Protein AF-A0A1Z5HEE5-F1 (afdb_monomer)

pLDDT: mean 83.01, std 10.76, range [45.34, 96.75]

Radius of gyration: 22.61 Å; Cα contacts (8 Å, |Δi|>4): 207; chains: 1; bounding box: 47×56×78 Å

Sequence (225 aa):
MPQLVDGGVFDNQGVESLLKNECTHFIVSDASGQMGVEYEVYTDPVSVLLRVSGVLQDRVRTEGLLHLLDSKGEENVVFIDLRKGLGERGISWINQDNVPAEEDKIIEPNCKEFDVNAEVQEKLSLIRTDLDAFTEVEAYSLMLDAYQMSRKDLVQFVNAKQQPEAEWKFAQVADFLKEPTPEYLKQLEVAKSIFGKALLVFPWLWAPIILVAAVVLFYSWEPII

Mean predicted aligned error: 9.51 Å

Structure (mmCIF, N/CA/C/O backbone):
data_AF-A0A1Z5HEE5-F1
#
_entry.id   AF-A0A1Z5HEE5-F1
#
loop_
_atom_site.group_PDB
_atom_site.id
_atom_site.type_symbol
_atom_site.label_atom_id
_atom_site.label_alt_id
_atom_site.label_comp_id
_atom_site.label_asym_id
_atom_site.label_entity_id
_atom_site.label_seq_id
_atom_site.pdbx_PDB_ins_code
_atom_site.Cartn_x
_atom_site.Cartn_y
_atom_site.Cartn_z
_atom_site.occupancy
_atom_site.B_iso_or_equiv
_atom_site.auth_seq_id
_atom_site.auth_comp_id
_atom_site.auth_asym_id
_atom_site.auth_atom_id
_atom_site.pdbx_PDB_model_num
ATOM 1 N N . MET A 1 1 ? -25.494 -23.502 -15.944 1.00 45.44 1 MET A N 1
ATOM 2 C CA . MET A 1 1 ? -24.531 -23.251 -14.850 1.00 45.44 1 MET A CA 1
ATOM 3 C C . MET A 1 1 ? -24.451 -21.753 -14.628 1.00 45.44 1 MET A C 1
ATOM 5 O O . MET A 1 1 ? -24.469 -21.049 -15.634 1.00 45.44 1 MET A O 1
ATOM 9 N N . PRO A 1 2 ? -24.413 -21.266 -13.378 1.00 60.53 2 PRO A N 1
ATOM 10 C CA . PRO A 1 2 ? -24.152 -19.855 -13.120 1.00 60.53 2 PRO A CA 1
ATOM 11 C C . PRO A 1 2 ? -22.734 -19.501 -13.582 1.00 60.53 2 PRO A C 1
ATOM 13 O O . PRO A 1 2 ? -21.805 -20.285 -13.394 1.00 60.53 2 PRO A O 1
ATOM 16 N N . GLN A 1 3 ? -22.594 -18.344 -14.224 1.00 73.19 3 GLN A N 1
ATOM 17 C CA . GLN A 1 3 ? -21.302 -17.750 -14.552 1.00 73.19 3 GLN A CA 1
ATOM 18 C C . GLN A 1 3 ? -20.955 -16.775 -13.427 1.00 73.19 3 GLN A C 1
ATOM 20 O O . GLN A 1 3 ? -21.766 -15.911 -13.099 1.00 73.19 3 GLN A O 1
ATOM 25 N N . LEU A 1 4 ? -19.793 -16.965 -12.806 1.00 76.12 4 LEU A N 1
ATOM 26 C CA . LEU A 1 4 ? -19.290 -16.103 -11.741 1.00 76.12 4 LEU A CA 1
ATOM 27 C C . LEU A 1 4 ? -18.252 -15.147 -12.321 1.00 76.12 4 LEU A C 1
ATOM 29 O O . LEU A 1 4 ? -17.499 -15.513 -13.224 1.00 76.12 4 LEU A O 1
ATOM 33 N N . VAL A 1 5 ? -18.238 -13.931 -11.793 1.00 72.62 5 VAL A N 1
ATOM 34 C CA . VAL A 1 5 ? -17.221 -12.913 -12.064 1.00 72.62 5 VAL A CA 1
ATOM 35 C C . VAL A 1 5 ? -16.345 -12.741 -10.826 1.00 72.62 5 VAL A C 1
ATOM 37 O O . VAL A 1 5 ? -16.662 -13.283 -9.766 1.00 72.62 5 VAL A O 1
ATOM 40 N N . ASP A 1 6 ? -15.240 -12.017 -10.975 1.00 69.75 6 ASP A N 1
ATOM 41 C CA . ASP A 1 6 ? -14.310 -11.732 -9.884 1.00 69.75 6 ASP A CA 1
ATOM 42 C C . ASP A 1 6 ? -15.024 -11.081 -8.682 1.00 69.75 6 ASP A C 1
ATOM 44 O O . ASP A 1 6 ? -15.830 -10.160 -8.842 1.00 69.75 6 ASP A O 1
ATOM 48 N N . GLY A 1 7 ? -14.711 -11.563 -7.477 1.00 66.38 7 GLY A N 1
ATOM 49 C CA . GLY A 1 7 ? -15.228 -11.035 -6.218 1.00 66.38 7 GLY A CA 1
ATOM 50 C C . GLY A 1 7 ? -14.817 -9.584 -5.961 1.00 66.38 7 GLY A C 1
ATOM 51 O O . GLY A 1 7 ? -15.586 -8.866 -5.326 1.00 66.38 7 GLY A O 1
ATOM 52 N N . GLY A 1 8 ? -13.697 -9.118 -6.530 1.00 63.84 8 GLY A N 1
ATOM 53 C CA . GLY A 1 8 ? -13.272 -7.715 -6.453 1.00 63.84 8 GLY A CA 1
ATOM 54 C C . GLY A 1 8 ? -14.273 -6.723 -7.064 1.00 63.84 8 GLY A C 1
ATOM 55 O O . GLY A 1 8 ? -14.306 -5.557 -6.681 1.00 63.84 8 GLY A O 1
ATOM 56 N N . VAL A 1 9 ? -15.151 -7.188 -7.964 1.00 65.94 9 VAL A N 1
ATOM 57 C CA . VAL A 1 9 ? -16.249 -6.384 -8.538 1.00 65.94 9 VAL A CA 1
ATOM 58 C C . VAL A 1 9 ? -17.389 -6.170 -7.535 1.00 65.94 9 VAL A C 1
ATOM 60 O O . VAL A 1 9 ? -18.120 -5.188 -7.636 1.00 65.94 9 VAL A O 1
ATOM 63 N N . PHE A 1 10 ? -17.564 -7.094 -6.589 1.00 68.62 10 PHE A N 1
ATOM 64 C CA . PHE A 1 10 ? -18.658 -7.078 -5.619 1.00 68.62 10 PHE A CA 1
ATOM 65 C C . PHE A 1 10 ? -18.222 -6.532 -4.255 1.00 68.62 10 PHE A C 1
ATOM 67 O O . PHE A 1 10 ? -18.925 -5.707 -3.681 1.00 68.62 10 PHE A O 1
ATOM 74 N N . ASP A 1 11 ? -17.077 -6.985 -3.743 1.00 73.12 11 ASP A N 1
ATOM 75 C CA . ASP A 1 11 ? -16.556 -6.630 -2.421 1.00 73.12 11 ASP A CA 1
ATOM 76 C C . ASP A 1 11 ? -15.030 -6.811 -2.391 1.00 73.12 11 ASP A C 1
ATOM 78 O O . ASP A 1 11 ? -14.512 -7.834 -1.940 1.00 73.12 11 ASP A O 1
ATOM 82 N N . ASN A 1 12 ? -14.299 -5.815 -2.903 1.00 72.44 12 ASN A N 1
ATOM 83 C CA . ASN A 1 12 ? -12.833 -5.847 -2.982 1.00 72.44 12 ASN A CA 1
ATOM 84 C C . ASN A 1 12 ? -12.148 -5.958 -1.608 1.00 72.44 12 ASN A C 1
ATOM 86 O O . ASN A 1 12 ? -11.028 -6.446 -1.513 1.00 72.44 12 ASN A O 1
ATOM 90 N N . GLN A 1 13 ? -12.819 -5.517 -0.542 1.00 75.38 13 GLN A N 1
ATOM 91 C CA . GLN A 1 13 ? -12.263 -5.486 0.813 1.00 75.38 13 GLN A CA 1
ATOM 92 C C . GLN A 1 13 ? -12.780 -6.634 1.698 1.00 75.38 13 GLN A C 1
ATOM 94 O O . GLN A 1 13 ? -12.345 -6.778 2.839 1.00 75.38 13 GLN A O 1
ATOM 99 N N . GLY A 1 14 ? -13.691 -7.471 1.188 1.00 82.50 14 GLY A N 1
ATOM 100 C CA . GLY A 1 14 ? -14.270 -8.606 1.914 1.00 82.50 14 GLY A CA 1
ATOM 101 C C . GLY A 1 14 ? -15.137 -8.218 3.122 1.00 82.50 14 GLY A C 1
ATOM 102 O O . GLY A 1 14 ? -15.417 -9.068 3.975 1.00 82.50 14 GLY A O 1
ATOM 103 N N . VAL A 1 15 ? -15.547 -6.951 3.224 1.00 86.00 15 VAL A N 1
ATOM 104 C CA . VAL A 1 15 ? -16.227 -6.382 4.398 1.00 86.00 15 VAL A CA 1
ATOM 105 C C . VAL A 1 15 ? -17.626 -6.971 4.572 1.00 86.00 15 VAL A C 1
ATOM 107 O O . VAL A 1 15 ? -18.020 -7.317 5.687 1.00 86.00 15 VAL A O 1
ATOM 110 N N . GLU A 1 16 ? -18.368 -7.157 3.482 1.00 83.75 16 GLU A N 1
ATOM 111 C CA . GLU A 1 16 ? -19.765 -7.605 3.513 1.00 83.75 16 GLU A CA 1
ATOM 112 C C . GLU A 1 16 ? -19.883 -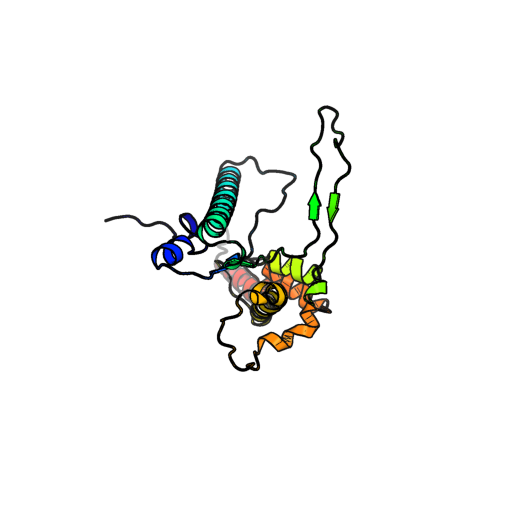9.028 4.075 1.00 83.75 16 GLU A C 1
ATOM 114 O O . GLU A 1 16 ? -20.800 -9.360 4.833 1.00 83.75 16 GLU A O 1
ATOM 119 N N . SER A 1 17 ? -18.919 -9.889 3.743 1.00 85.62 17 SER A N 1
ATOM 120 C CA . SER A 1 17 ? -18.878 -11.255 4.271 1.00 85.62 17 SER A CA 1
ATOM 121 C C . SER A 1 17 ? -18.599 -11.274 5.774 1.00 85.62 17 SER A C 1
ATOM 123 O O . SER A 1 17 ? -19.203 -12.064 6.501 1.00 85.62 17 SER A O 1
ATOM 125 N N . LEU A 1 18 ? -17.723 -10.397 6.264 1.00 90.06 18 LEU A N 1
ATOM 126 C CA . LEU A 1 18 ? -17.408 -10.283 7.690 1.00 90.06 18 LEU A CA 1
ATOM 127 C C . LEU A 1 18 ? -18.574 -9.681 8.490 1.00 90.06 18 LEU A C 1
ATOM 129 O O . LEU A 1 18 ? -18.868 -10.152 9.590 1.00 90.06 18 LEU A O 1
ATOM 133 N N . LEU A 1 19 ? -19.303 -8.715 7.920 1.00 88.25 19 LEU A N 1
ATOM 134 C CA . LEU A 1 19 ? -20.530 -8.175 8.516 1.00 88.25 19 LEU A CA 1
ATOM 135 C C . LEU A 1 19 ? -21.591 -9.264 8.724 1.00 88.25 19 LEU A C 1
ATOM 137 O O . LEU A 1 19 ? -22.177 -9.349 9.804 1.00 88.25 19 LEU A O 1
ATOM 141 N N . LYS A 1 20 ? -21.783 -10.148 7.735 1.00 88.00 20 LYS A N 1
ATOM 142 C CA . LYS A 1 20 ? -22.707 -11.297 7.834 1.00 88.00 20 LYS A CA 1
ATOM 143 C C . LYS A 1 20 ? -22.313 -12.317 8.899 1.00 88.00 20 LYS A C 1
ATOM 145 O O . LYS A 1 20 ? -23.184 -13.016 9.404 1.00 88.00 20 LYS A O 1
ATOM 150 N N . ASN A 1 21 ? -21.028 -12.407 9.232 1.00 90.25 21 ASN A N 1
ATOM 151 C CA . ASN A 1 21 ? -20.520 -13.270 10.300 1.00 90.25 21 ASN A CA 1
ATOM 152 C C . ASN A 1 21 ? -20.497 -12.570 11.670 1.00 90.25 21 ASN A C 1
ATOM 154 O O . ASN A 1 21 ? -19.855 -13.058 12.596 1.00 90.25 21 ASN A O 1
ATOM 158 N N . GLU A 1 22 ? -21.181 -11.428 11.800 1.00 90.44 22 GLU A N 1
ATOM 159 C CA . GLU A 1 22 ? -21.311 -10.673 13.049 1.00 90.44 22 GLU A CA 1
ATOM 160 C C . GLU A 1 22 ? -19.960 -10.247 13.652 1.00 90.44 22 GLU A C 1
ATOM 162 O O . GLU A 1 22 ? -19.833 -10.056 14.864 1.00 90.44 22 GLU A O 1
ATOM 167 N N . CYS A 1 23 ? -18.938 -10.037 12.810 1.00 90.38 23 CYS A N 1
ATOM 168 C CA . CYS A 1 23 ? -17.677 -9.457 13.260 1.00 90.38 23 CYS A CA 1
ATOM 169 C C . CYS A 1 23 ? -17.919 -8.068 13.878 1.00 90.38 23 CYS A C 1
ATOM 171 O O . CYS A 1 23 ? -18.784 -7.299 13.437 1.00 90.38 23 CYS A O 1
ATOM 173 N N . THR A 1 24 ? -17.172 -7.763 14.940 1.00 89.81 24 THR A N 1
ATOM 174 C CA . THR A 1 24 ? -17.352 -6.546 15.746 1.00 89.81 24 THR A CA 1
ATOM 175 C C . THR A 1 24 ? -16.263 -5.512 15.516 1.00 89.81 24 THR A C 1
ATOM 177 O O . THR A 1 24 ? -16.580 -4.334 15.522 1.00 89.81 24 THR A O 1
ATOM 180 N N . HIS A 1 25 ? -15.023 -5.945 15.281 1.00 91.06 25 HIS A N 1
ATOM 181 C CA . HIS A 1 25 ? -13.868 -5.072 15.076 1.00 91.06 25 HIS A CA 1
ATOM 182 C C . HIS A 1 25 ? -13.249 -5.357 13.710 1.00 91.06 25 HIS A C 1
ATOM 184 O O . HIS A 1 25 ? -13.137 -6.522 13.316 1.00 91.06 25 HIS A O 1
ATOM 190 N N . PHE A 1 26 ? -12.839 -4.305 13.008 1.00 91.94 26 PHE A N 1
ATOM 191 C CA . PHE A 1 26 ? -12.367 -4.382 11.632 1.00 91.94 26 PHE A CA 1
ATOM 192 C C . PHE A 1 26 ? -11.018 -3.684 11.485 1.00 91.94 26 PHE A C 1
ATOM 194 O O . PHE A 1 26 ? -10.840 -2.549 11.921 1.00 91.94 26 PHE A O 1
ATOM 201 N N . ILE A 1 27 ? -10.078 -4.367 10.832 1.00 91.44 27 ILE A N 1
ATOM 202 C CA . ILE A 1 27 ? -8.864 -3.764 10.281 1.00 91.44 27 ILE A CA 1
ATOM 203 C C . ILE A 1 27 ? -8.982 -3.917 8.775 1.00 91.44 27 ILE A C 1
ATOM 205 O O . ILE A 1 27 ? -8.879 -5.027 8.253 1.00 91.44 27 ILE A O 1
ATOM 209 N N . VAL A 1 28 ? -9.256 -2.813 8.094 1.00 89.81 28 VAL A N 1
ATOM 210 C CA . VAL A 1 28 ? -9.419 -2.775 6.646 1.00 89.81 28 VAL A CA 1
ATOM 211 C C . VAL A 1 28 ? -8.148 -2.178 6.068 1.00 89.81 28 VAL A C 1
ATOM 213 O O . VAL A 1 28 ? -7.847 -1.011 6.298 1.00 89.81 28 VAL A O 1
ATOM 216 N N . SER A 1 29 ? -7.381 -2.994 5.351 1.00 86.38 29 SER A N 1
ATOM 217 C CA . SER A 1 29 ? -6.234 -2.520 4.584 1.00 86.38 29 SER A CA 1
ATOM 218 C C . SER A 1 29 ? -6.646 -2.405 3.133 1.00 86.38 29 SER A C 1
ATOM 220 O O . SER A 1 29 ? -7.060 -3.388 2.521 1.00 86.38 29 SER A O 1
ATOM 222 N N . ASP A 1 30 ? -6.538 -1.196 2.605 1.00 78.31 30 ASP A N 1
ATOM 223 C CA . ASP A 1 30 ? -6.763 -0.934 1.202 1.00 78.31 30 ASP A CA 1
ATOM 224 C C . ASP A 1 30 ? -5.419 -0.789 0.506 1.00 78.31 30 ASP A C 1
ATOM 226 O O . ASP A 1 30 ? -4.668 0.168 0.712 1.00 78.31 30 ASP A O 1
ATOM 230 N N . ALA A 1 31 ? -5.085 -1.811 -0.269 1.00 64.06 31 ALA A N 1
ATOM 231 C CA . ALA A 1 31 ? -3.818 -1.863 -0.959 1.00 64.06 31 ALA A CA 1
ATOM 232 C C . ALA A 1 31 ? -3.863 -1.033 -2.251 1.00 64.06 31 ALA A C 1
ATOM 234 O O . ALA A 1 31 ? -4.901 -0.867 -2.891 1.00 64.06 31 ALA A O 1
ATOM 235 N N . SER A 1 32 ? -2.714 -0.469 -2.607 1.00 60.38 32 SER A N 1
ATOM 236 C CA . SER A 1 32 ? -2.583 0.603 -3.584 1.00 60.38 32 SER A CA 1
ATOM 237 C C . SER A 1 32 ? -2.864 0.197 -5.031 1.00 60.38 32 SER A C 1
ATOM 239 O O . SER A 1 32 ? -2.746 -0.951 -5.460 1.00 60.38 32 SER A O 1
ATOM 241 N N . GLY A 1 33 ? -3.235 1.233 -5.782 1.00 57.97 33 GLY A N 1
ATOM 242 C CA . GLY A 1 33 ? -3.761 1.206 -7.144 1.00 57.97 33 GLY A CA 1
ATOM 243 C C . GLY A 1 33 ? -4.798 2.313 -7.372 1.00 57.97 33 GLY A C 1
ATOM 244 O O . GLY A 1 33 ? -5.637 2.194 -8.261 1.00 57.97 33 GLY A O 1
ATOM 245 N N . GLN A 1 34 ? -4.792 3.368 -6.544 1.00 62.38 34 GLN A N 1
ATOM 246 C CA . GLN A 1 34 ? -5.783 4.436 -6.633 1.00 62.38 34 GLN A CA 1
ATOM 247 C C . GLN A 1 34 ? -5.584 5.246 -7.916 1.00 62.38 34 GLN A C 1
ATOM 249 O O . GLN A 1 34 ? -4.455 5.478 -8.354 1.00 62.38 34 GLN A O 1
ATOM 254 N N . MET A 1 35 ? -6.691 5.672 -8.524 1.00 61.59 35 MET A N 1
ATOM 255 C CA . MET A 1 35 ? -6.651 6.460 -9.752 1.00 61.59 35 MET A CA 1
ATOM 256 C C . MET A 1 35 ? -5.875 7.759 -9.530 1.00 61.59 35 MET A C 1
ATOM 258 O O . MET A 1 35 ? -6.258 8.598 -8.718 1.00 61.59 35 MET A O 1
ATOM 262 N N . GLY A 1 36 ? -4.804 7.944 -10.298 1.00 61.75 36 GLY A N 1
ATOM 263 C CA . GLY A 1 36 ? -4.084 9.208 -10.339 1.00 61.75 36 GLY A CA 1
ATOM 264 C C . GLY A 1 36 ? -4.911 10.330 -10.976 1.00 61.75 36 GLY A C 1
ATOM 265 O O . GLY A 1 36 ? -5.840 10.104 -11.769 1.00 61.75 36 GLY A O 1
ATOM 266 N N . VAL A 1 37 ? -4.526 11.565 -10.654 1.00 57.72 37 VAL A N 1
ATOM 267 C CA . VAL A 1 37 ? -4.979 12.755 -11.378 1.00 57.72 37 VAL A CA 1
ATOM 268 C C . VAL A 1 37 ? -4.313 12.748 -12.755 1.00 57.72 37 VAL A C 1
ATOM 270 O O . VAL A 1 37 ? -3.094 12.858 -12.861 1.00 57.72 37 VAL A O 1
ATOM 273 N N . GLU A 1 38 ? -5.115 12.602 -13.808 1.00 62.84 38 GLU A N 1
ATOM 274 C CA . GLU A 1 38 ? -4.671 12.713 -15.199 1.00 62.84 38 GLU A CA 1
ATOM 275 C C . GLU A 1 38 ? -5.173 14.040 -15.770 1.00 62.84 38 GLU A C 1
ATOM 277 O O . GLU A 1 38 ? -6.377 14.294 -15.791 1.00 62.84 38 GLU A O 1
ATOM 282 N N . TYR A 1 39 ? -4.248 14.892 -16.220 1.00 56.97 39 TYR A N 1
ATOM 283 C CA . TYR A 1 39 ? -4.575 16.188 -16.830 1.00 56.97 39 TYR A CA 1
ATOM 284 C C . TYR A 1 39 ? -5.021 16.058 -18.293 1.00 56.97 39 TYR A C 1
ATOM 286 O O . TYR A 1 39 ? -5.718 16.929 -18.807 1.00 56.97 39 TYR A O 1
ATOM 294 N N . GLU A 1 40 ? -4.656 14.956 -18.949 1.00 62.94 40 GLU A N 1
ATOM 295 C CA . GLU A 1 40 ? -5.084 14.614 -20.301 1.00 62.94 40 GLU A CA 1
ATOM 296 C C . GLU A 1 40 ? -5.738 13.236 -20.268 1.00 62.94 40 GLU A C 1
ATOM 298 O O . GLU A 1 40 ? -5.090 12.233 -19.971 1.00 62.94 40 GLU A O 1
ATOM 303 N N . VAL A 1 41 ? -7.041 13.192 -20.543 1.00 65.81 41 VAL A N 1
ATOM 304 C CA . VAL A 1 41 ? -7.802 11.943 -20.548 1.00 65.81 41 VAL A CA 1
ATOM 305 C C . VAL A 1 41 ? -7.831 11.392 -21.966 1.00 65.81 41 VAL A C 1
ATOM 307 O O . VAL A 1 41 ? -8.269 12.071 -22.898 1.00 65.81 41 VAL A O 1
ATOM 310 N N . TYR A 1 42 ? -7.398 10.145 -22.130 1.00 72.75 42 TYR A N 1
ATOM 311 C CA . TYR A 1 42 ? -7.537 9.433 -23.396 1.00 72.75 42 TYR A CA 1
ATOM 312 C C . TYR A 1 42 ? -9.018 9.298 -23.764 1.00 72.75 42 TYR A C 1
ATOM 314 O O . TYR A 1 42 ? -9.833 8.866 -22.948 1.00 72.75 42 TYR A O 1
ATOM 322 N N . THR A 1 43 ? -9.365 9.653 -24.999 1.00 77.94 43 THR A N 1
ATOM 323 C CA . THR A 1 43 ? -10.752 9.684 -25.494 1.00 77.94 43 THR A CA 1
ATOM 324 C C . THR A 1 43 ? -11.169 8.408 -26.220 1.00 77.94 43 THR A C 1
ATOM 326 O O . THR A 1 43 ? -12.269 8.347 -26.775 1.00 77.94 43 THR A O 1
ATOM 329 N N . ASP A 1 44 ? -10.312 7.386 -26.244 1.00 84.56 44 ASP A N 1
ATOM 330 C CA . ASP A 1 44 ? -10.652 6.123 -26.879 1.00 84.56 44 ASP A CA 1
ATOM 331 C C . ASP A 1 44 ? -11.681 5.325 -26.046 1.00 84.56 44 ASP A C 1
ATOM 333 O O . ASP A 1 44 ? -11.761 5.458 -24.824 1.00 84.56 44 ASP A O 1
ATOM 337 N N . PRO A 1 45 ? -12.524 4.490 -26.677 1.00 78.12 45 PRO A N 1
ATOM 338 C CA . PRO A 1 45 ? -13.597 3.805 -25.956 1.00 78.12 45 PRO A CA 1
ATOM 339 C C . PRO A 1 45 ? -13.117 2.862 -24.844 1.00 78.12 45 PRO A C 1
ATOM 341 O O . PRO A 1 45 ? -13.848 2.637 -23.880 1.00 78.12 45 PRO A O 1
ATOM 344 N N . VAL A 1 46 ? -11.915 2.290 -24.976 1.00 76.69 46 VAL A N 1
ATOM 345 C CA . VAL A 1 46 ? -11.377 1.325 -24.010 1.00 76.69 46 VAL A CA 1
ATOM 346 C C . VAL A 1 46 ? -10.853 2.057 -22.781 1.00 76.69 46 VAL A C 1
ATOM 348 O O . VAL A 1 46 ? -11.198 1.674 -21.662 1.00 76.69 46 VAL A O 1
ATOM 351 N N . SER A 1 47 ? -10.087 3.134 -22.968 1.00 74.88 47 SER A N 1
ATOM 352 C CA . SER A 1 47 ? -9.610 3.980 -21.874 1.00 74.88 47 SER A CA 1
ATOM 353 C C . SER A 1 47 ? -10.772 4.561 -21.073 1.00 74.88 47 SER A C 1
ATOM 355 O O . SER A 1 47 ? -10.758 4.509 -19.844 1.00 74.88 47 SER A O 1
ATOM 357 N N . VAL A 1 48 ? -11.818 5.042 -21.754 1.00 81.50 48 VAL A N 1
ATOM 358 C CA . VAL A 1 48 ? -13.017 5.592 -21.113 1.00 81.50 48 VAL A CA 1
ATOM 359 C C . VAL A 1 48 ? -13.735 4.517 -20.301 1.00 81.50 48 VAL A C 1
ATOM 361 O O . VAL A 1 48 ? -14.096 4.771 -19.154 1.00 81.50 48 VAL A O 1
ATOM 364 N N . LEU A 1 49 ? -13.911 3.307 -20.845 1.00 79.81 49 LEU A N 1
ATOM 365 C CA . LEU A 1 49 ? -14.546 2.202 -20.119 1.00 79.81 49 LEU A CA 1
ATOM 366 C C . LEU A 1 49 ? -13.762 1.834 -18.849 1.00 79.81 49 LEU A C 1
ATOM 368 O O . LEU A 1 49 ? -14.359 1.681 -17.783 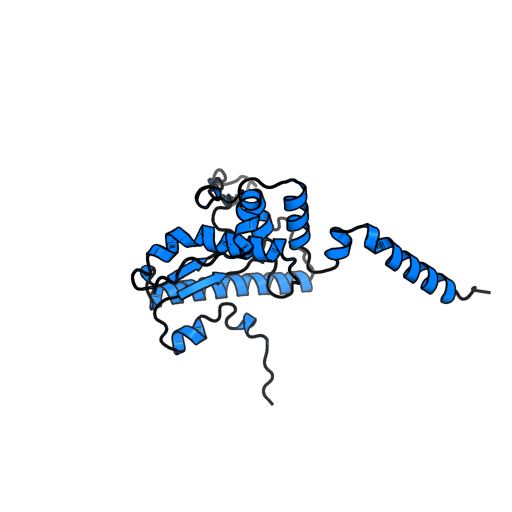1.00 79.81 49 LEU A O 1
ATOM 372 N N . LEU A 1 50 ? -12.435 1.728 -18.951 1.00 78.44 50 LEU A N 1
ATOM 373 C CA . LEU A 1 50 ? -11.564 1.443 -17.809 1.00 78.44 50 LEU A CA 1
ATOM 374 C C . LEU A 1 50 ? -11.617 2.568 -16.766 1.00 78.44 50 LEU A C 1
ATOM 376 O O . LEU A 1 50 ? -11.722 2.284 -15.574 1.00 78.44 50 LEU A O 1
ATOM 380 N N . ARG A 1 51 ? -11.627 3.836 -17.198 1.00 77.94 51 ARG A N 1
ATOM 381 C CA . ARG A 1 51 ? -11.752 5.004 -16.311 1.00 77.94 51 ARG A CA 1
ATOM 382 C C . ARG A 1 51 ? -13.093 5.008 -15.579 1.00 77.94 51 ARG A C 1
ATOM 384 O O . ARG A 1 51 ? -13.122 5.197 -14.368 1.00 77.94 51 ARG A O 1
ATOM 391 N N . VAL A 1 52 ? -14.199 4.759 -16.285 1.00 82.81 52 VAL A N 1
ATOM 392 C CA . VAL A 1 52 ? -15.539 4.659 -15.681 1.00 82.81 52 VAL A CA 1
ATOM 393 C C . VAL A 1 52 ? -15.589 3.520 -14.666 1.00 82.81 52 VAL A C 1
ATOM 395 O O . VAL A 1 52 ? -16.089 3.720 -13.562 1.00 82.81 52 VAL A O 1
ATOM 398 N N . SER A 1 53 ? -15.031 2.352 -15.004 1.00 79.25 53 SER A N 1
ATOM 399 C CA . SER A 1 53 ? -14.922 1.231 -14.066 1.00 79.25 53 SER A CA 1
ATOM 400 C C . SER A 1 53 ? -14.141 1.624 -12.811 1.00 79.25 53 SER A C 1
ATOM 402 O O . SER A 1 53 ? -14.594 1.335 -11.708 1.00 79.25 53 SER A O 1
ATOM 404 N N . GLY A 1 54 ? -13.018 2.334 -12.963 1.00 76.56 54 GLY A N 1
ATOM 405 C CA . GLY A 1 54 ? -12.227 2.838 -11.840 1.00 76.56 54 GLY A CA 1
ATOM 406 C C . GLY A 1 54 ? -12.999 3.820 -10.954 1.00 76.56 54 GLY A C 1
ATOM 407 O O . GLY A 1 54 ? -12.973 3.680 -9.736 1.00 76.56 54 GLY A O 1
ATOM 408 N N . VAL A 1 55 ? -13.733 4.779 -11.539 1.00 79.94 55 VAL A N 1
ATOM 409 C CA . VAL A 1 55 ? -14.557 5.743 -10.774 1.00 79.94 55 VAL A CA 1
ATOM 410 C C . VAL A 1 55 ? -15.659 5.024 -9.996 1.00 79.94 55 VAL A C 1
ATOM 412 O O . VAL A 1 55 ? -15.917 5.342 -8.837 1.00 79.94 55 VAL A O 1
ATOM 415 N N . LEU A 1 56 ? -16.322 4.049 -10.623 1.00 80.62 56 LEU A N 1
ATOM 416 C CA . LEU A 1 56 ? -17.371 3.271 -9.968 1.00 80.62 56 LEU A CA 1
ATOM 417 C C . LEU A 1 56 ? -16.811 2.433 -8.816 1.00 80.62 56 LEU A C 1
ATOM 419 O O . LEU A 1 56 ? -17.407 2.421 -7.744 1.00 80.62 56 LEU A O 1
ATOM 423 N N . GLN A 1 57 ? -15.670 1.770 -9.017 1.00 77.00 57 GLN A N 1
ATOM 424 C CA . GLN A 1 57 ? -14.998 0.991 -7.973 1.00 77.00 57 GLN A CA 1
ATOM 425 C C . GLN A 1 57 ? -14.568 1.870 -6.796 1.00 77.00 57 GLN A C 1
ATOM 427 O O . GLN A 1 57 ? -14.813 1.501 -5.650 1.00 77.00 57 GLN A O 1
ATOM 432 N N . ASP A 1 58 ? -14.008 3.051 -7.073 1.00 79.31 58 ASP A N 1
ATOM 433 C CA . ASP A 1 58 ? -13.650 4.032 -6.047 1.00 79.31 58 ASP A CA 1
ATOM 434 C C . ASP A 1 58 ? -14.873 4.438 -5.214 1.00 79.31 58 ASP A C 1
ATOM 436 O O . ASP A 1 58 ? -14.854 4.367 -3.985 1.00 79.31 58 ASP A O 1
ATOM 440 N N . ARG A 1 59 ? -15.995 4.745 -5.880 1.00 81.12 59 ARG A N 1
ATOM 441 C CA . ARG A 1 59 ? -17.234 5.099 -5.184 1.00 81.12 59 ARG A CA 1
ATOM 442 C C . ARG A 1 59 ? -17.797 3.944 -4.358 1.00 81.12 59 ARG A C 1
ATOM 444 O O . ARG A 1 59 ? -18.199 4.168 -3.221 1.00 81.12 59 ARG A O 1
ATOM 451 N N . VAL A 1 60 ? -17.838 2.728 -4.907 1.00 81.69 60 VAL A N 1
ATOM 452 C CA . VAL A 1 60 ? -18.316 1.530 -4.191 1.00 81.69 60 VAL A CA 1
ATOM 453 C C . VAL A 1 60 ? -17.476 1.281 -2.940 1.00 81.69 60 VAL A C 1
ATOM 455 O O . VAL A 1 60 ? -18.033 1.016 -1.878 1.00 81.69 60 VAL A O 1
ATOM 458 N N . ARG A 1 61 ? -16.153 1.436 -3.041 1.00 80.19 61 ARG A N 1
ATOM 459 C CA . ARG A 1 61 ? -15.226 1.327 -1.911 1.00 80.19 61 ARG A CA 1
ATOM 460 C C . ARG A 1 61 ? -15.524 2.362 -0.825 1.00 80.19 61 ARG A C 1
ATOM 462 O O . ARG A 1 61 ? -15.650 1.990 0.339 1.00 80.19 61 ARG A O 1
ATOM 469 N N . THR A 1 62 ? -15.674 3.639 -1.188 1.00 83.38 62 THR A N 1
ATOM 470 C CA . THR A 1 62 ? -16.001 4.701 -0.221 1.00 83.38 62 THR A CA 1
ATOM 471 C C . THR A 1 62 ? -17.329 4.436 0.483 1.00 83.38 62 THR A C 1
ATOM 473 O O . THR A 1 62 ? -17.397 4.532 1.704 1.00 83.38 62 THR A O 1
ATOM 476 N N . GLU A 1 63 ? -18.375 4.069 -0.260 1.00 84.75 63 GLU A N 1
ATOM 477 C CA . GLU A 1 63 ? -19.686 3.763 0.328 1.00 84.75 63 GLU A CA 1
ATOM 478 C C . GLU A 1 63 ? -19.635 2.525 1.235 1.00 84.75 63 GLU A C 1
ATOM 480 O O . GLU A 1 63 ? -20.256 2.516 2.295 1.00 84.75 63 GLU A O 1
ATOM 485 N N . GLY A 1 64 ? -18.858 1.500 0.867 1.00 85.25 64 GLY A N 1
ATOM 486 C CA . GLY A 1 64 ? -18.639 0.319 1.703 1.00 85.25 64 GLY A CA 1
ATOM 487 C C . GLY A 1 64 ? -17.970 0.659 3.038 1.00 85.25 64 GLY A C 1
ATOM 488 O O . GLY A 1 64 ? -18.421 0.193 4.086 1.00 85.25 64 GLY A O 1
ATOM 489 N N . LEU A 1 65 ? -16.944 1.516 3.016 1.00 87.50 65 LEU A N 1
ATOM 490 C CA . LEU A 1 65 ? -16.277 1.988 4.230 1.00 87.50 65 LEU A CA 1
ATOM 491 C C . LEU A 1 65 ? -17.207 2.851 5.094 1.00 87.50 65 LEU A C 1
ATOM 493 O O . LEU A 1 65 ? -17.276 2.636 6.300 1.00 87.50 65 LEU A O 1
ATOM 497 N N . LEU A 1 66 ? -17.955 3.786 4.498 1.00 88.38 66 LEU A N 1
ATOM 498 C CA . LEU A 1 66 ? -18.918 4.617 5.232 1.00 88.38 66 LEU A CA 1
ATOM 499 C C . LEU A 1 66 ? -20.009 3.766 5.889 1.00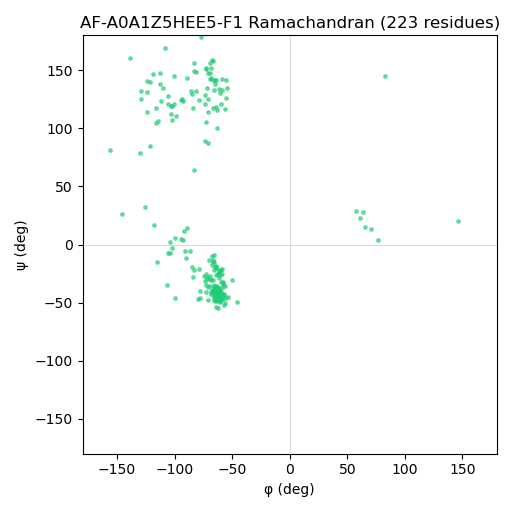 88.38 66 LEU A C 1
ATOM 501 O O . LEU A 1 66 ? -20.287 3.930 7.071 1.00 88.38 66 LEU A O 1
ATOM 505 N N . HIS A 1 67 ? -20.562 2.794 5.163 1.00 89.44 67 HIS A N 1
ATOM 506 C CA . HIS A 1 67 ? -21.537 1.859 5.718 1.00 89.44 67 HIS A CA 1
ATOM 507 C C . HIS A 1 67 ? -20.951 1.016 6.865 1.00 89.44 67 HIS A C 1
ATOM 509 O O . HIS A 1 67 ? -21.632 0.740 7.857 1.00 89.44 67 HIS A O 1
ATOM 515 N N . LEU A 1 68 ? -19.681 0.612 6.765 1.00 90.00 68 LEU A N 1
ATOM 516 C CA . LEU A 1 68 ? -18.989 -0.084 7.848 1.00 90.00 68 LEU A CA 1
ATOM 517 C C . LEU A 1 68 ? -18.862 0.804 9.095 1.00 90.00 68 LEU A C 1
ATOM 519 O O . LEU A 1 68 ? -19.179 0.349 10.193 1.00 90.00 68 LEU A O 1
ATOM 523 N N . LEU A 1 69 ? -18.451 2.062 8.925 1.00 91.00 69 LEU A N 1
ATOM 524 C CA . LEU A 1 69 ? -18.341 3.032 10.017 1.00 91.00 69 LEU A CA 1
ATOM 525 C C . LEU A 1 69 ? -19.706 3.315 10.659 1.00 91.00 69 LEU A C 1
ATOM 527 O O . LEU A 1 69 ? -19.822 3.245 11.879 1.00 91.00 69 LEU A O 1
ATOM 531 N N . ASP A 1 70 ? -20.757 3.523 9.864 1.00 90.75 70 ASP A N 1
ATOM 532 C CA . ASP A 1 70 ? -22.118 3.754 10.364 1.00 90.75 70 ASP A CA 1
ATOM 533 C C . ASP A 1 70 ? -22.673 2.542 11.128 1.00 90.75 70 ASP A C 1
ATOM 535 O O . ASP A 1 70 ? -23.400 2.687 12.113 1.00 90.75 70 ASP A O 1
ATOM 539 N N . SER A 1 71 ? -22.347 1.325 10.679 1.00 89.62 71 SER A N 1
ATOM 540 C CA . SER A 1 71 ? -22.882 0.091 11.266 1.00 89.62 71 SER A CA 1
ATOM 541 C C . SER A 1 71 ? -22.119 -0.399 12.497 1.00 89.62 71 SER A C 1
ATOM 543 O O . SER A 1 71 ? -22.712 -1.078 13.342 1.00 89.62 71 SER A O 1
ATOM 545 N N . LYS A 1 72 ? -20.819 -0.101 12.608 1.00 91.19 72 LYS A N 1
ATOM 546 C CA . LYS A 1 72 ? -19.953 -0.594 13.694 1.00 91.19 72 LYS A CA 1
ATOM 547 C C . LYS A 1 72 ? -19.417 0.493 14.616 1.00 91.19 72 LYS A C 1
ATOM 549 O O . LYS A 1 72 ? -18.989 0.142 15.710 1.00 91.19 72 LYS A O 1
ATOM 554 N N . GLY A 1 73 ? -19.487 1.761 14.230 1.00 90.19 73 GLY A N 1
ATOM 555 C CA . GLY A 1 73 ? -18.850 2.866 14.941 1.00 90.19 73 GLY A CA 1
ATOM 556 C C . GLY A 1 73 ? -17.377 3.013 14.560 1.00 90.19 73 GLY A C 1
ATOM 557 O O . GLY A 1 73 ? -16.680 2.026 14.304 1.00 90.19 73 GLY A O 1
ATOM 558 N N . GLU A 1 74 ? -16.900 4.257 14.523 1.00 89.25 74 GLU A N 1
ATOM 559 C CA . GLU A 1 74 ? -15.513 4.594 14.174 1.00 89.25 74 GLU A CA 1
ATOM 560 C C . GLU A 1 74 ? -14.504 3.943 15.130 1.00 89.25 74 GLU A C 1
ATOM 562 O O . GLU A 1 74 ? -13.427 3.532 14.709 1.00 89.25 74 GLU A O 1
ATOM 567 N N . GLU A 1 75 ? -14.871 3.756 16.400 1.00 88.94 75 GLU A N 1
ATOM 568 C CA . GLU A 1 75 ? -14.009 3.159 17.422 1.00 88.94 75 GLU A CA 1
ATOM 569 C C . GLU A 1 75 ? -13.698 1.671 17.182 1.00 88.94 75 GLU A C 1
ATOM 571 O O . GLU A 1 75 ? -12.755 1.115 17.749 1.00 88.94 75 GLU A O 1
ATOM 576 N N . ASN A 1 76 ? -14.501 1.013 16.342 1.00 90.38 76 ASN A N 1
ATOM 577 C CA . ASN A 1 76 ? -14.387 -0.409 16.044 1.00 90.38 76 ASN A CA 1
ATOM 578 C C . ASN A 1 76 ? -13.750 -0.678 14.671 1.00 90.38 76 ASN A C 1
ATOM 580 O O . ASN A 1 76 ? -13.613 -1.840 14.275 1.00 90.38 76 ASN A O 1
ATOM 584 N N . VAL A 1 77 ? -13.344 0.368 13.946 1.00 91.44 77 VAL A N 1
ATOM 585 C CA . VAL A 1 77 ? -12.835 0.268 12.575 1.00 91.44 77 VAL A CA 1
ATOM 586 C C . VAL A 1 77 ? -11.500 1.001 12.458 1.00 91.44 77 VAL A C 1
ATOM 588 O O . VAL A 1 77 ? -11.383 2.186 12.747 1.00 91.44 77 VAL A O 1
ATOM 591 N N . VAL A 1 78 ? -10.478 0.294 11.981 1.00 91.31 78 VAL A N 1
ATOM 592 C CA . VAL A 1 78 ? -9.199 0.882 11.565 1.00 91.31 78 VAL A CA 1
ATOM 593 C C . VAL A 1 78 ? -9.072 0.728 10.061 1.00 91.31 78 VAL A C 1
ATOM 595 O O . VAL A 1 78 ? -9.118 -0.392 9.552 1.00 91.31 78 VAL A O 1
ATOM 598 N N . PHE A 1 79 ? -8.884 1.845 9.366 1.00 89.31 79 PHE A N 1
ATOM 599 C CA . PHE A 1 79 ? -8.621 1.875 7.934 1.00 89.31 79 PHE A CA 1
ATOM 600 C C . PHE A 1 79 ? -7.147 2.207 7.677 1.00 89.31 79 PHE A C 1
ATOM 602 O O . PHE A 1 79 ? -6.622 3.184 8.208 1.00 89.31 79 PHE A O 1
ATOM 609 N N . ILE A 1 80 ? -6.478 1.376 6.881 1.00 89.50 80 ILE A N 1
ATOM 610 C CA . ILE A 1 80 ? -5.062 1.496 6.532 1.00 89.50 80 ILE A CA 1
ATOM 611 C C . ILE A 1 80 ? -4.975 1.749 5.026 1.00 89.50 80 ILE A C 1
ATOM 613 O O . ILE A 1 80 ? -5.359 0.885 4.239 1.00 89.50 80 ILE A O 1
ATOM 617 N N . ASP A 1 81 ? -4.446 2.912 4.647 1.00 88.25 81 ASP A N 1
ATOM 618 C CA . ASP A 1 81 ? -4.248 3.342 3.259 1.00 88.25 81 ASP A CA 1
ATOM 619 C C . ASP A 1 81 ? -2.772 3.685 3.033 1.00 88.25 81 ASP A C 1
ATOM 621 O O . ASP A 1 81 ? -2.183 4.458 3.790 1.00 88.25 81 ASP A O 1
ATOM 625 N N . LEU A 1 82 ? -2.182 3.159 1.960 1.00 89.38 82 LEU A N 1
ATOM 626 C CA . LEU A 1 82 ? -0.798 3.442 1.570 1.00 89.38 82 LEU A CA 1
ATOM 627 C C . LEU A 1 82 ? -0.572 4.893 1.122 1.00 89.38 82 LEU A C 1
ATOM 629 O O . LEU A 1 82 ? 0.573 5.313 0.971 1.00 89.38 82 LEU A O 1
ATOM 633 N N . ARG A 1 83 ? -1.626 5.689 0.926 1.00 89.06 83 ARG A N 1
ATOM 634 C CA . ARG A 1 83 ? -1.508 7.140 0.723 1.00 89.06 83 ARG A CA 1
ATOM 635 C C . ARG A 1 83 ? -1.474 7.939 2.027 1.00 89.06 83 ARG A C 1
ATOM 637 O O . ARG A 1 83 ? -1.262 9.151 1.975 1.00 89.06 83 ARG A O 1
ATOM 644 N N . LYS A 1 84 ? -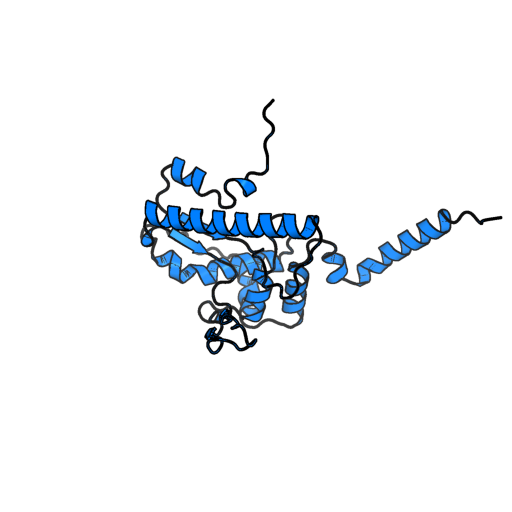1.656 7.298 3.190 1.00 89.75 84 LYS A N 1
ATOM 645 C CA . LYS A 1 84 ? -1.660 7.971 4.495 1.00 89.75 84 LYS A CA 1
ATOM 646 C C . LYS A 1 84 ? -0.372 8.767 4.690 1.00 89.75 84 LYS A C 1
ATOM 648 O O . LYS A 1 84 ? 0.734 8.249 4.583 1.00 89.75 84 LYS A O 1
ATOM 653 N N . GLY A 1 85 ? -0.540 10.047 4.996 1.00 89.50 85 GLY A N 1
ATOM 654 C CA . GLY A 1 85 ? 0.552 10.962 5.302 1.00 89.50 85 GLY A CA 1
ATOM 655 C C . GLY A 1 85 ? 1.358 11.471 4.116 1.00 89.50 85 GLY A C 1
ATOM 656 O O . GLY A 1 85 ? 2.320 12.214 4.332 1.00 89.50 85 GLY A O 1
ATOM 657 N N . LEU A 1 86 ? 0.977 11.131 2.884 1.00 91.44 86 LEU A N 1
ATOM 658 C CA . LEU A 1 86 ? 1.464 11.838 1.705 1.00 91.44 86 LEU A CA 1
ATOM 659 C C . LEU A 1 86 ? 0.900 13.257 1.661 1.00 91.44 86 LEU A C 1
ATOM 661 O O . LEU A 1 86 ? -0.174 13.537 2.188 1.00 91.44 86 LEU A O 1
ATOM 665 N N . GLY A 1 87 ? 1.657 14.159 1.041 1.00 88.88 87 GLY A N 1
ATOM 666 C CA . GLY A 1 87 ? 1.212 15.529 0.837 1.00 88.88 87 GLY A CA 1
ATOM 667 C C . GLY A 1 87 ? 0.069 15.580 -0.170 1.00 88.88 87 GLY A C 1
ATOM 668 O O . GLY A 1 87 ? 0.018 14.796 -1.121 1.00 88.88 87 GLY A O 1
ATOM 669 N N . GLU A 1 88 ? -0.832 16.533 0.018 1.00 86.31 88 GLU A N 1
ATOM 670 C CA . GLU A 1 88 ? -1.995 16.718 -0.839 1.00 86.31 88 GLU A CA 1
ATOM 671 C C . GLU A 1 88 ? -2.017 18.135 -1.394 1.00 86.31 88 GLU A C 1
ATOM 673 O O . GLU A 1 88 ? -1.723 19.108 -0.700 1.00 86.31 88 GLU A O 1
ATOM 678 N N . ARG A 1 89 ? -2.399 18.258 -2.664 1.00 85.38 89 ARG A N 1
ATOM 679 C CA . ARG A 1 89 ? -2.685 19.546 -3.288 1.00 85.38 89 ARG A CA 1
ATOM 680 C C . ARG A 1 89 ? -4.154 19.575 -3.675 1.00 85.38 89 ARG A C 1
ATOM 682 O O . ARG A 1 89 ? -4.553 18.956 -4.658 1.00 85.38 89 ARG A O 1
ATOM 689 N N . GLY A 1 90 ? -4.949 20.302 -2.901 1.00 81.94 90 GLY A N 1
ATOM 690 C CA . GLY A 1 90 ? -6.333 20.604 -3.232 1.00 81.94 90 GLY A CA 1
ATOM 691 C C . GLY A 1 90 ? -6.372 21.629 -4.356 1.00 81.94 90 GLY A C 1
ATOM 692 O O . GLY A 1 90 ? -6.080 22.800 -4.121 1.00 81.94 90 GLY A O 1
ATOM 693 N N . ILE A 1 91 ? -6.707 21.176 -5.564 1.00 79.88 91 ILE A N 1
ATOM 694 C CA . ILE A 1 91 ? -6.835 22.034 -6.744 1.00 79.88 91 ILE A CA 1
ATOM 695 C C . ILE A 1 91 ? -8.187 22.748 -6.683 1.00 79.88 91 ILE A C 1
ATOM 697 O O . ILE A 1 91 ? -9.230 22.096 -6.579 1.00 79.88 91 ILE A O 1
ATOM 701 N N . SER A 1 92 ? -8.176 24.079 -6.745 1.00 80.44 92 SER A N 1
ATOM 702 C CA . SER A 1 92 ? -9.417 24.857 -6.798 1.00 80.44 92 SER A CA 1
ATOM 703 C C . SER A 1 92 ? -10.096 24.736 -8.165 1.00 80.44 92 SER A C 1
ATOM 705 O O . SER A 1 92 ? -9.442 24.527 -9.191 1.00 80.44 92 SER A O 1
ATOM 707 N N . TRP A 1 93 ? -11.426 24.875 -8.207 1.00 81.50 93 TRP A N 1
ATOM 708 C CA . TRP A 1 93 ? -12.126 24.864 -9.488 1.00 81.50 93 TRP A CA 1
ATOM 709 C C . TRP A 1 93 ? -11.731 26.097 -10.304 1.00 81.50 93 TRP A C 1
ATOM 711 O O . TRP A 1 93 ? -11.573 27.209 -9.791 1.00 81.50 93 TRP A O 1
ATOM 721 N N . ILE A 1 94 ? -11.586 25.883 -11.604 1.00 84.31 94 ILE A N 1
ATOM 722 C CA . ILE A 1 94 ? -11.259 26.939 -12.549 1.00 84.31 94 ILE A CA 1
ATOM 723 C C . ILE A 1 94 ? -12.565 27.625 -12.966 1.00 84.31 94 ILE A C 1
ATOM 725 O O . ILE A 1 94 ? -13.547 26.963 -13.313 1.00 84.31 94 ILE A O 1
ATOM 729 N N . ASN A 1 95 ? -12.604 28.956 -12.896 1.00 80.06 95 ASN A N 1
ATOM 730 C CA . ASN A 1 95 ? -13.758 29.740 -13.327 1.00 80.06 95 ASN A CA 1
ATOM 731 C C . ASN A 1 95 ? -13.835 29.855 -14.868 1.00 80.06 95 ASN A C 1
ATOM 733 O O . ASN A 1 95 ? -12.977 29.360 -15.596 1.00 80.06 95 ASN A O 1
ATOM 737 N N . GLN A 1 96 ? -14.872 30.525 -15.384 1.00 80.62 96 GLN A N 1
ATOM 738 C CA . GLN A 1 96 ? -15.066 30.701 -16.834 1.00 80.62 96 GLN A CA 1
ATOM 739 C C . GLN A 1 96 ? -13.924 31.473 -17.521 1.00 80.62 96 GLN A C 1
ATOM 741 O O . GLN A 1 96 ? -13.708 31.293 -18.716 1.00 80.62 96 GLN A O 1
ATOM 746 N N . ASP A 1 97 ? -13.173 32.277 -16.765 1.00 85.50 97 ASP A N 1
ATOM 747 C CA . ASP A 1 97 ? -12.042 33.080 -17.242 1.00 85.50 97 ASP A CA 1
ATOM 748 C C . ASP A 1 97 ? -10.697 32.341 -17.129 1.00 85.50 97 ASP A C 1
ATOM 750 O O . ASP A 1 97 ? -9.632 32.935 -17.299 1.00 85.50 97 ASP A O 1
ATOM 754 N N . ASN A 1 98 ? -10.736 31.034 -16.853 1.00 80.19 98 ASN A N 1
ATOM 755 C CA . ASN A 1 98 ? -9.569 30.177 -16.674 1.00 80.19 98 ASN A CA 1
ATOM 756 C C . ASN A 1 98 ? -8.679 30.561 -15.470 1.00 80.19 98 ASN A C 1
ATOM 758 O O . ASN A 1 98 ? -7.473 30.311 -15.472 1.00 80.19 98 ASN A O 1
ATOM 762 N N . VAL A 1 99 ? -9.273 31.170 -14.438 1.00 80.62 99 VAL A N 1
ATOM 763 C CA . VAL A 1 99 ? -8.605 31.566 -13.190 1.00 80.62 99 VAL A CA 1
ATOM 764 C C . VAL A 1 99 ? -9.093 30.671 -12.039 1.00 80.62 99 VAL A C 1
ATOM 766 O O . VAL A 1 99 ? -10.304 30.454 -11.922 1.00 80.62 99 VAL A O 1
ATOM 769 N N . PRO A 1 100 ? -8.197 30.145 -11.180 1.00 80.38 100 PRO A N 1
ATOM 770 C CA . PRO A 1 100 ? -8.597 29.421 -9.975 1.00 80.38 100 PRO A CA 1
ATOM 771 C C . PRO A 1 100 ? -9.457 30.307 -9.069 1.00 80.38 100 PRO A C 1
ATOM 773 O O . PRO A 1 100 ? -9.109 31.461 -8.816 1.00 80.38 100 PRO A O 1
ATOM 776 N N . ALA A 1 101 ? -10.583 29.786 -8.584 1.00 80.06 101 ALA A N 1
ATOM 777 C CA . ALA A 1 101 ? -11.473 30.551 -7.711 1.00 80.06 101 ALA A CA 1
ATOM 778 C C . ALA A 1 101 ? -10.868 30.827 -6.322 1.00 80.06 101 ALA A C 1
ATOM 780 O O . ALA A 1 101 ? -11.198 31.827 -5.689 1.00 80.06 101 ALA A O 1
ATOM 781 N N . GLU A 1 102 ? -9.968 29.952 -5.872 1.00 83.19 102 GLU A N 1
ATOM 782 C CA . GLU A 1 102 ? -9.192 30.069 -4.637 1.00 83.19 102 GLU A CA 1
ATOM 783 C C . GLU A 1 102 ? -7.751 29.618 -4.909 1.00 83.19 102 GLU A C 1
ATOM 785 O O . GLU A 1 102 ? -7.496 28.907 -5.883 1.00 83.19 102 GLU A O 1
ATOM 790 N N . GLU A 1 103 ? -6.812 30.016 -4.050 1.00 82.31 103 GLU A N 1
ATOM 791 C CA . GLU A 1 103 ? -5.467 29.438 -4.069 1.00 82.31 103 GLU A CA 1
ATOM 792 C C . GLU A 1 103 ? -5.523 27.952 -3.699 1.00 82.31 103 GLU A C 1
ATOM 794 O O . GLU A 1 103 ? -6.286 27.538 -2.819 1.00 82.31 103 GLU A O 1
ATOM 799 N N . ASP A 1 104 ? -4.697 27.150 -4.369 1.00 85.00 104 ASP A N 1
ATOM 800 C CA . ASP A 1 104 ? -4.606 25.724 -4.087 1.00 85.00 104 ASP A CA 1
ATOM 801 C C . ASP A 1 104 ? -4.139 25.492 -2.648 1.00 85.00 104 ASP A C 1
ATOM 803 O O . ASP A 1 104 ? -3.154 26.070 -2.179 1.00 85.00 104 ASP A O 1
ATOM 807 N N . LYS A 1 105 ? -4.827 24.591 -1.950 1.00 84.69 105 LYS A N 1
ATOM 808 C CA . LYS A 1 105 ? -4.463 24.211 -0.584 1.00 84.69 105 LYS A CA 1
ATOM 809 C C . LYS A 1 105 ? -3.386 23.142 -0.650 1.00 84.69 105 LYS A C 1
ATOM 811 O O . LYS A 1 105 ? -3.635 22.060 -1.174 1.00 84.69 105 LYS A O 1
ATOM 816 N N . ILE A 1 106 ? -2.207 23.441 -0.117 1.00 86.19 106 ILE A N 1
ATOM 817 C CA . ILE A 1 106 ? -1.099 22.487 -0.025 1.00 86.19 106 ILE A CA 1
ATOM 818 C C . ILE A 1 106 ? -1.036 21.967 1.409 1.00 86.19 106 ILE A C 1
ATOM 820 O O . ILE A 1 106 ? -0.868 22.737 2.354 1.00 86.19 106 ILE A O 1
ATOM 824 N N . ILE A 1 107 ? -1.198 20.658 1.559 1.00 88.69 107 ILE A N 1
ATOM 825 C CA . ILE A 1 107 ? -1.014 19.920 2.804 1.00 88.69 107 ILE A CA 1
ATOM 826 C C . ILE A 1 107 ? 0.329 19.205 2.689 1.00 88.69 107 ILE A C 1
ATOM 828 O O . ILE A 1 107 ? 0.534 18.395 1.786 1.00 88.69 107 ILE A O 1
ATOM 832 N N . GLU A 1 108 ? 1.253 19.527 3.587 1.00 90.75 108 GLU A N 1
ATOM 833 C CA . GLU A 1 108 ? 2.578 18.907 3.617 1.00 90.75 108 GLU A CA 1
ATOM 834 C C . GLU A 1 108 ? 2.501 17.444 4.091 1.00 90.75 108 GLU A C 1
ATOM 836 O O . GLU A 1 108 ? 1.668 17.116 4.943 1.00 90.75 108 GLU A O 1
ATOM 841 N N . PRO A 1 109 ? 3.381 16.556 3.592 1.00 92.31 109 PRO A N 1
ATOM 842 C CA . PRO A 1 109 ? 3.422 15.168 4.031 1.00 92.31 109 PRO A CA 1
ATOM 843 C C . PRO A 1 109 ? 3.796 15.052 5.516 1.00 92.31 109 PRO A C 1
ATOM 845 O O . PRO A 1 109 ? 4.705 15.728 6.004 1.00 92.31 109 PRO A O 1
ATOM 848 N N . ASN A 1 110 ? 3.165 14.114 6.220 1.00 93.69 110 ASN A N 1
ATOM 849 C CA . ASN A 1 110 ? 3.418 13.813 7.631 1.00 93.69 110 ASN A CA 1
ATOM 850 C C . ASN A 1 110 ? 3.935 12.379 7.875 1.00 93.69 110 ASN A C 1
ATOM 852 O O . ASN A 1 110 ? 3.970 11.935 9.019 1.00 93.69 110 ASN A O 1
ATOM 856 N N . CYS A 1 111 ? 4.426 11.684 6.838 1.00 93.31 111 CYS A N 1
ATOM 857 C CA . CYS A 1 111 ? 4.951 10.305 6.925 1.00 93.31 111 CYS A CA 1
ATOM 858 C C . CYS A 1 111 ? 5.987 10.086 8.049 1.00 93.31 111 CYS A C 1
ATOM 860 O O . CYS A 1 111 ? 6.068 9.021 8.660 1.00 93.31 111 CYS A O 1
ATOM 862 N N . LYS A 1 112 ? 6.750 11.135 8.390 1.00 92.12 112 LYS A N 1
ATOM 863 C CA . LYS A 1 112 ? 7.729 11.117 9.489 1.00 92.12 112 LYS A CA 1
ATOM 864 C C . LYS A 1 112 ? 7.111 10.813 10.856 1.00 92.12 112 LYS A C 1
ATOM 866 O O . LYS A 1 112 ? 7.828 10.374 11.749 1.00 92.12 112 LYS A O 1
ATOM 871 N N . GLU A 1 113 ? 5.810 11.039 11.040 1.00 93.00 113 GLU A N 1
ATOM 872 C CA . GLU A 1 113 ? 5.096 10.705 12.277 1.00 93.00 113 GLU A CA 1
ATOM 873 C C . GLU A 1 113 ? 5.044 9.208 12.579 1.00 93.00 113 GLU A C 1
ATOM 875 O O . GLU A 1 113 ? 4.779 8.825 13.724 1.00 93.00 113 GLU A O 1
ATOM 880 N N . PHE A 1 114 ? 5.259 8.387 11.557 1.00 93.94 114 PHE A N 1
ATOM 881 C CA . PHE A 1 114 ? 5.351 6.943 11.651 1.00 93.94 114 PHE A CA 1
ATOM 882 C C . PHE A 1 114 ? 6.663 6.438 11.044 1.00 93.94 114 PHE A C 1
ATOM 884 O O . PHE A 1 114 ? 6.688 5.342 10.524 1.00 93.94 114 PHE A O 1
ATOM 891 N N . ASP A 1 115 ? 7.749 7.218 11.139 1.00 95.75 115 ASP A N 1
ATOM 892 C CA . ASP A 1 115 ? 9.121 6.809 10.781 1.00 95.75 115 ASP A CA 1
ATOM 893 C C . ASP A 1 115 ? 9.354 6.401 9.307 1.00 95.75 115 ASP A C 1
ATOM 895 O O . ASP A 1 115 ? 10.362 5.766 8.994 1.00 95.75 115 ASP A O 1
ATOM 899 N N . VAL A 1 116 ? 8.505 6.858 8.378 1.00 96.38 116 VAL A N 1
ATOM 900 C CA . VAL A 1 116 ? 8.666 6.607 6.936 1.00 96.38 116 VAL A CA 1
ATOM 901 C C . VAL A 1 116 ? 8.993 7.893 6.173 1.00 96.38 116 VAL A C 1
ATOM 903 O O . VAL A 1 116 ? 8.452 8.973 6.426 1.00 96.38 116 VAL A O 1
ATOM 906 N N . ASN A 1 117 ? 9.920 7.796 5.222 1.00 96.50 117 ASN A N 1
ATOM 907 C CA . ASN A 1 117 ? 10.246 8.870 4.297 1.00 96.50 117 ASN A CA 1
ATOM 908 C C . ASN A 1 117 ? 9.111 9.068 3.277 1.00 96.50 117 ASN A C 1
ATOM 910 O O . ASN A 1 117 ? 8.633 8.104 2.687 1.00 96.50 117 ASN A O 1
ATOM 914 N N . ALA A 1 118 ? 8.719 10.317 3.015 1.00 94.88 118 ALA A N 1
ATOM 915 C CA . ALA A 1 118 ? 7.617 10.623 2.099 1.00 94.88 118 ALA A CA 1
ATOM 916 C C . ALA A 1 118 ? 7.828 10.076 0.674 1.00 94.88 118 ALA A C 1
ATOM 918 O O . ALA A 1 118 ? 6.871 9.629 0.052 1.00 94.88 118 ALA A O 1
ATOM 919 N N . GLU A 1 119 ? 9.068 10.049 0.171 1.00 94.56 119 GLU A N 1
ATOM 920 C CA . GLU A 1 119 ? 9.367 9.484 -1.150 1.00 94.56 119 GLU A CA 1
ATOM 921 C C . GLU A 1 119 ? 9.202 7.956 -1.159 1.00 94.56 119 GLU A C 1
ATOM 923 O O . GLU A 1 119 ? 8.727 7.378 -2.135 1.00 94.56 119 GLU A O 1
ATOM 928 N N . VAL A 1 120 ? 9.555 7.289 -0.056 1.00 95.25 120 VAL A N 1
ATOM 929 C CA . VAL A 1 120 ? 9.313 5.848 0.108 1.00 95.25 120 VAL A CA 1
ATOM 930 C C . VAL A 1 120 ? 7.814 5.580 0.134 1.00 95.25 120 VAL A C 1
ATOM 932 O O . VAL A 1 120 ? 7.353 4.732 -0.627 1.00 95.25 120 VAL A O 1
ATOM 935 N N . GLN A 1 121 ? 7.058 6.342 0.932 1.00 94.25 121 GLN A N 1
ATOM 936 C CA . GLN A 1 121 ? 5.603 6.214 1.010 1.00 94.25 121 GLN A CA 1
ATOM 937 C C . GLN A 1 121 ? 4.949 6.397 -0.361 1.00 94.25 121 GLN A C 1
ATOM 939 O O . GLN A 1 121 ? 4.081 5.618 -0.750 1.00 94.25 121 GLN A O 1
ATOM 944 N N . GLU A 1 122 ? 5.400 7.392 -1.128 1.00 91.88 122 GLU A N 1
ATOM 945 C CA . GLU A 1 122 ? 4.862 7.672 -2.455 1.00 91.88 122 GLU A CA 1
ATOM 946 C C . GLU A 1 122 ? 5.074 6.471 -3.377 1.00 91.88 122 GLU A C 1
ATOM 948 O O . GLU A 1 122 ? 4.124 6.008 -4.008 1.00 91.88 122 GLU A O 1
ATOM 953 N N . LYS A 1 123 ? 6.283 5.896 -3.393 1.00 91.50 123 LYS A N 1
ATOM 954 C CA . LYS A 1 123 ? 6.582 4.714 -4.212 1.00 91.50 123 LYS A CA 1
ATOM 955 C C . LYS A 1 123 ? 5.789 3.484 -3.772 1.00 91.50 123 LYS A C 1
ATOM 957 O O . LYS A 1 123 ? 5.246 2.797 -4.634 1.00 91.50 123 LYS A O 1
ATOM 962 N N . LEU A 1 124 ? 5.667 3.225 -2.466 1.00 91.62 124 LEU A N 1
ATOM 963 C CA . LEU A 1 124 ? 4.846 2.125 -1.937 1.00 91.62 124 LEU A CA 1
ATOM 964 C C . LEU A 1 124 ? 3.364 2.290 -2.319 1.00 91.62 124 LEU A C 1
ATOM 966 O O . LEU A 1 124 ? 2.716 1.327 -2.734 1.00 91.62 124 LEU A O 1
ATOM 970 N N . SER A 1 125 ? 2.850 3.525 -2.304 1.00 89.00 125 SER A N 1
ATOM 971 C CA . SER A 1 125 ? 1.476 3.851 -2.711 1.00 89.00 125 SER A CA 1
ATOM 972 C C . SER A 1 125 ? 1.172 3.615 -4.198 1.00 89.00 125 SER A C 1
ATOM 974 O O . SER A 1 125 ? 0.014 3.689 -4.605 1.00 89.00 125 SER A O 1
ATOM 976 N N . LEU A 1 126 ? 2.190 3.328 -5.015 1.00 85.81 126 LEU A N 1
ATOM 977 C CA . LEU A 1 126 ? 2.054 3.016 -6.441 1.00 85.81 126 LEU A CA 1
ATOM 978 C C . LEU A 1 126 ? 2.199 1.519 -6.743 1.00 85.81 126 LEU A C 1
ATOM 980 O O . LEU A 1 126 ? 1.994 1.106 -7.886 1.00 85.81 126 LEU A O 1
ATOM 984 N N . ILE A 1 127 ? 2.564 0.703 -5.751 1.00 84.88 127 ILE A N 1
ATOM 985 C CA . ILE A 1 127 ? 2.712 -0.741 -5.925 1.00 84.88 127 ILE A CA 1
ATOM 986 C C . ILE A 1 127 ? 1.330 -1.381 -6.029 1.00 84.88 127 ILE A C 1
ATOM 988 O O . ILE A 1 127 ? 0.530 -1.297 -5.108 1.00 84.88 127 ILE A O 1
ATOM 992 N N . ARG A 1 128 ? 1.045 -2.061 -7.137 1.00 75.44 128 ARG A N 1
ATOM 993 C CA . ARG A 1 128 ? -0.195 -2.830 -7.272 1.00 75.44 128 ARG A CA 1
ATOM 994 C C . ARG A 1 128 ? -0.046 -4.182 -6.595 1.00 75.44 128 ARG A C 1
ATOM 996 O O . ARG A 1 128 ? 0.934 -4.871 -6.834 1.00 75.44 128 ARG A O 1
ATOM 1003 N N . THR A 1 129 ? -1.013 -4.583 -5.776 1.00 66.81 129 THR A N 1
ATOM 1004 C CA . THR A 1 129 ? -0.895 -5.802 -4.951 1.00 66.81 129 THR A CA 1
ATOM 1005 C C . THR A 1 129 ? -1.711 -6.999 -5.431 1.00 66.81 129 THR A C 1
ATOM 1007 O O . THR A 1 129 ? -1.541 -8.106 -4.927 1.00 66.81 129 THR A O 1
ATOM 1010 N N . ASP A 1 130 ? -2.556 -6.799 -6.438 1.00 57.88 130 ASP A N 1
ATOM 1011 C CA . ASP A 1 130 ? -3.524 -7.768 -6.949 1.00 57.88 130 ASP A CA 1
ATOM 1012 C C . ASP A 1 130 ? -2.941 -8.751 -7.982 1.00 57.88 130 ASP A C 1
ATOM 1014 O O . ASP A 1 130 ? -3.513 -9.819 -8.196 1.00 57.88 130 ASP A O 1
ATOM 1018 N N . LEU A 1 131 ? -1.803 -8.429 -8.615 1.00 56.84 131 LEU A N 1
ATOM 1019 C CA . LEU A 1 131 ? -1.217 -9.210 -9.722 1.00 56.84 131 LEU A CA 1
ATOM 1020 C C . LEU A 1 131 ? 0.322 -9.212 -9.750 1.00 56.84 131 LEU A C 1
ATOM 1022 O O . LEU A 1 131 ? 0.926 -9.358 -10.816 1.00 56.84 131 LEU A O 1
ATOM 1026 N N . ASP A 1 132 ? 0.968 -9.032 -8.600 1.00 60.75 132 ASP A N 1
ATOM 1027 C CA . ASP A 1 132 ? 2.400 -8.741 -8.546 1.00 60.75 132 ASP A CA 1
ATOM 1028 C C . ASP A 1 132 ? 3.244 -9.865 -7.923 1.00 60.75 132 ASP A C 1
ATOM 1030 O O . ASP A 1 132 ? 2.811 -10.597 -7.031 1.00 60.75 132 ASP A O 1
ATOM 1034 N N . ALA A 1 133 ? 4.477 -9.999 -8.410 1.00 71.69 133 ALA A N 1
ATOM 1035 C CA . ALA A 1 133 ? 5.509 -10.815 -7.791 1.00 71.69 133 ALA A CA 1
ATOM 1036 C C . ALA A 1 133 ? 6.424 -9.894 -6.983 1.00 71.69 133 ALA A C 1
ATOM 1038 O O . ALA A 1 133 ? 7.186 -9.108 -7.549 1.00 71.69 133 ALA A O 1
ATOM 1039 N N . PHE A 1 134 ? 6.356 -10.016 -5.659 1.00 82.12 134 PHE A N 1
ATOM 1040 C CA . PHE A 1 134 ? 7.159 -9.205 -4.755 1.00 82.12 134 PHE A CA 1
ATOM 1041 C C . PHE A 1 134 ? 8.539 -9.813 -4.520 1.00 82.12 134 PHE A C 1
ATOM 1043 O O . PHE A 1 134 ? 8.693 -10.989 -4.183 1.00 82.12 134 PHE A O 1
ATOM 1050 N N . THR A 1 135 ? 9.553 -8.971 -4.632 1.00 86.69 135 THR A N 1
ATOM 1051 C CA . THR A 1 135 ? 10.850 -9.161 -3.991 1.00 86.69 135 THR A CA 1
ATOM 1052 C C . THR A 1 135 ? 10.703 -9.054 -2.472 1.00 86.69 135 THR A C 1
ATOM 1054 O O . THR A 1 135 ? 9.775 -8.421 -1.966 1.00 86.69 135 THR A O 1
ATOM 1057 N N . GLU A 1 136 ? 11.645 -9.635 -1.721 1.00 90.19 136 GLU A N 1
ATOM 1058 C CA . GLU A 1 136 ? 11.640 -9.521 -0.253 1.00 90.19 136 GLU A CA 1
ATOM 1059 C C . GLU A 1 136 ? 11.680 -8.064 0.210 1.00 90.19 136 GLU A C 1
ATOM 1061 O O . GLU A 1 136 ? 11.056 -7.734 1.208 1.00 90.19 136 GLU A O 1
ATOM 1066 N N . VAL A 1 137 ? 12.360 -7.187 -0.534 1.00 91.69 137 VAL A N 1
ATOM 1067 C CA . VAL A 1 137 ? 12.407 -5.756 -0.223 1.00 91.69 137 VAL A CA 1
ATOM 1068 C C . VAL A 1 137 ? 11.014 -5.147 -0.336 1.00 91.69 137 VAL A C 1
ATOM 1070 O O . VAL A 1 137 ? 10.543 -4.585 0.637 1.00 91.69 137 VAL A O 1
ATOM 1073 N N . GLU A 1 138 ? 10.318 -5.312 -1.465 1.00 90.50 138 GLU A N 1
ATOM 1074 C CA . GLU A 1 138 ? 8.968 -4.751 -1.644 1.00 90.50 138 GLU A CA 1
ATOM 1075 C C . GLU A 1 138 ? 7.991 -5.296 -0.591 1.00 90.50 138 GLU A C 1
ATOM 1077 O O . GLU A 1 138 ? 7.259 -4.529 0.034 1.00 90.50 138 GLU A O 1
ATOM 1082 N N . ALA A 1 139 ? 8.019 -6.612 -0.352 1.00 91.50 139 ALA A N 1
ATOM 1083 C CA . ALA A 1 139 ? 7.159 -7.252 0.637 1.00 91.50 139 ALA A CA 1
ATOM 1084 C C . ALA A 1 139 ? 7.456 -6.753 2.059 1.00 91.50 139 ALA A C 1
ATOM 1086 O O . ALA A 1 139 ? 6.538 -6.379 2.784 1.00 91.50 139 ALA A O 1
ATOM 1087 N N . TYR A 1 140 ? 8.728 -6.715 2.466 1.00 95.44 140 TYR A N 1
ATOM 1088 C CA . TYR A 1 140 ? 9.110 -6.250 3.799 1.00 95.44 140 TYR A CA 1
ATOM 1089 C C . TYR A 1 140 ? 8.812 -4.769 3.992 1.00 95.44 140 TYR A C 1
ATOM 1091 O O . TYR A 1 140 ? 8.371 -4.391 5.074 1.00 95.44 140 TYR A O 1
ATOM 1099 N N . SER A 1 141 ? 8.988 -3.951 2.956 1.00 95.31 141 SER A N 1
ATOM 1100 C CA . SER A 1 141 ? 8.659 -2.532 3.006 1.00 95.31 141 SER A CA 1
ATOM 1101 C C . SER A 1 141 ? 7.162 -2.303 3.174 1.00 95.31 141 SER 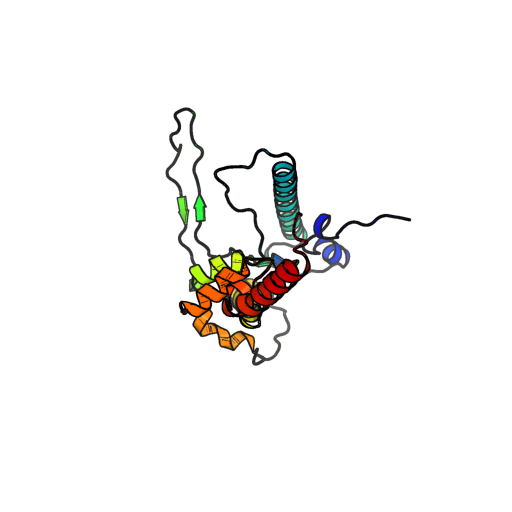A C 1
ATOM 1103 O O . SER A 1 141 ? 6.785 -1.568 4.078 1.00 95.31 141 SER A O 1
ATOM 1105 N N . LEU A 1 142 ? 6.310 -2.980 2.393 1.00 93.12 142 LEU A N 1
ATOM 1106 C CA . LEU A 1 142 ? 4.848 -2.895 2.537 1.00 93.12 142 LEU A CA 1
ATOM 1107 C C . LEU A 1 142 ? 4.376 -3.374 3.914 1.00 93.12 142 LEU A C 1
ATOM 1109 O O . LEU A 1 142 ? 3.537 -2.734 4.545 1.00 93.12 142 LEU A O 1
ATOM 1113 N N . MET A 1 143 ? 4.925 -4.493 4.398 1.00 93.44 143 MET A N 1
ATOM 1114 C CA . MET A 1 143 ? 4.591 -5.014 5.722 1.00 93.44 143 MET A CA 1
ATOM 1115 C C . MET A 1 143 ? 4.988 -4.018 6.811 1.00 93.44 143 MET A C 1
ATOM 1117 O O . MET A 1 143 ? 4.153 -3.641 7.630 1.00 93.44 143 MET A O 1
ATOM 1121 N N . LEU A 1 144 ? 6.252 -3.587 6.830 1.00 95.12 144 LEU A N 1
ATOM 1122 C CA . LEU A 1 144 ? 6.752 -2.707 7.877 1.00 95.12 144 LEU A CA 1
ATOM 1123 C C . LEU A 1 144 ? 6.035 -1.350 7.867 1.00 95.12 144 LEU A C 1
ATOM 1125 O O . LEU A 1 144 ? 5.678 -0.868 8.940 1.00 95.12 144 LEU A O 1
ATOM 1129 N N . ASP A 1 145 ? 5.779 -0.785 6.686 1.00 94.94 145 ASP A N 1
ATOM 1130 C CA . ASP A 1 145 ? 5.020 0.456 6.513 1.00 94.94 145 ASP A CA 1
ATOM 1131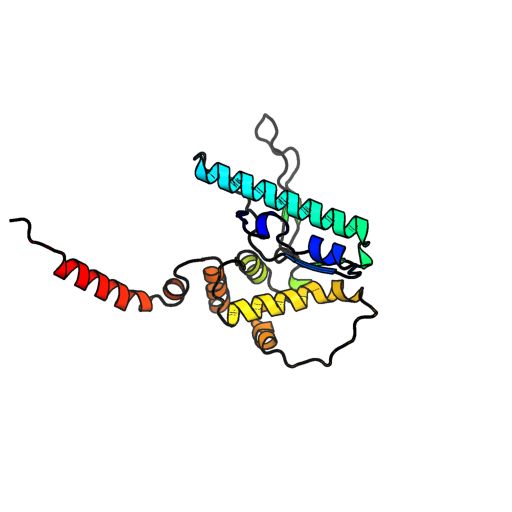 C C . ASP A 1 145 ? 3.620 0.348 7.141 1.00 94.94 145 ASP A C 1
ATOM 1133 O O . ASP A 1 145 ? 3.271 1.121 8.036 1.00 94.94 145 ASP A O 1
ATOM 1137 N N . ALA A 1 146 ? 2.862 -0.702 6.796 1.00 92.44 146 ALA A N 1
ATOM 1138 C CA . ALA A 1 146 ? 1.536 -0.950 7.365 1.00 92.44 146 ALA A CA 1
ATOM 1139 C C . ALA A 1 146 ? 1.562 -1.053 8.902 1.00 92.44 146 ALA A C 1
ATOM 1141 O O . ALA A 1 146 ? 0.706 -0.479 9.581 1.00 92.44 146 ALA A O 1
ATOM 1142 N N . TYR A 1 147 ? 2.554 -1.744 9.476 1.00 91.81 147 TYR A N 1
ATOM 1143 C CA . TYR A 1 147 ? 2.723 -1.837 10.932 1.00 91.81 147 TYR A CA 1
ATOM 1144 C C . TYR A 1 147 ? 3.063 -0.487 11.578 1.00 91.81 147 TYR A C 1
ATOM 1146 O O . TYR A 1 147 ? 2.578 -0.200 12.676 1.00 91.81 147 TYR A O 1
ATOM 1154 N N . GLN A 1 148 ? 3.897 0.336 10.939 1.00 93.38 148 GLN A N 1
ATOM 1155 C CA . GLN A 1 148 ? 4.277 1.643 11.475 1.00 93.38 148 GLN A CA 1
ATOM 1156 C C . GLN A 1 148 ? 3.104 2.633 11.406 1.00 93.38 148 GLN A C 1
ATOM 1158 O O . GLN A 1 148 ? 2.764 3.245 12.424 1.00 93.38 148 GLN A O 1
ATOM 1163 N N . MET A 1 149 ? 2.419 2.728 10.262 1.00 92.94 149 MET A N 1
ATOM 1164 C CA . MET A 1 149 ? 1.331 3.692 10.051 1.00 92.94 149 MET A CA 1
ATOM 1165 C C . MET A 1 149 ? 0.065 3.393 10.868 1.00 92.94 149 MET A C 1
ATOM 1167 O O . MET A 1 149 ? -0.677 4.314 11.224 1.00 92.94 149 MET A O 1
ATOM 1171 N N . SER A 1 150 ? -0.194 2.115 11.165 1.00 91.88 150 SER A N 1
ATOM 1172 C CA . SER A 1 150 ? -1.396 1.668 11.885 1.00 91.88 150 SER A CA 1
ATOM 1173 C C . SER A 1 150 ? -1.207 1.620 13.398 1.00 91.88 150 SER A C 1
ATOM 1175 O O . SER A 1 150 ? -2.184 1.513 14.135 1.00 91.88 150 SER A O 1
ATOM 1177 N N . ARG A 1 151 ? 0.034 1.739 13.895 1.00 89.25 151 ARG A N 1
ATOM 1178 C CA . ARG A 1 151 ? 0.356 1.579 15.321 1.00 89.25 151 ARG A CA 1
ATOM 1179 C C . ARG A 1 151 ? -0.493 2.469 16.226 1.00 89.25 151 ARG A C 1
ATOM 1181 O O . ARG A 1 151 ? -0.952 1.988 17.255 1.00 89.25 151 ARG A O 1
ATOM 1188 N N . LYS A 1 152 ? -0.675 3.747 15.871 1.00 88.56 152 LYS A N 1
ATOM 1189 C CA . LYS A 1 152 ? -1.470 4.702 16.667 1.00 88.56 152 LYS A CA 1
ATOM 1190 C C . LYS A 1 152 ? -2.960 4.350 16.636 1.00 88.56 152 LYS A C 1
ATOM 1192 O O . LYS A 1 152 ? -3.604 4.365 17.680 1.00 88.56 152 LYS A O 1
ATOM 1197 N N . ASP A 1 153 ? -3.469 3.986 15.465 1.00 89.00 153 ASP A N 1
ATOM 1198 C CA . ASP A 1 153 ? -4.894 3.733 15.240 1.00 89.00 153 ASP A CA 1
ATOM 1199 C C . ASP A 1 153 ? -5.336 2.419 15.900 1.00 89.00 153 ASP A C 1
ATOM 1201 O O . ASP A 1 153 ? -6.426 2.330 16.454 1.00 89.00 153 ASP A O 1
ATOM 1205 N N . LEU A 1 154 ? -4.466 1.405 15.925 1.00 88.88 154 LEU A N 1
ATOM 1206 C CA . LEU A 1 154 ? -4.751 0.101 16.531 1.00 88.88 154 LEU A CA 1
ATOM 1207 C C . LEU A 1 154 ? -4.838 0.135 18.067 1.00 88.88 154 LEU A C 1
ATOM 1209 O O . LEU A 1 154 ? -5.346 -0.816 18.662 1.00 88.88 154 LEU A O 1
ATOM 1213 N N . VAL A 1 155 ? -4.392 1.214 18.726 1.00 85.56 155 VAL A N 1
ATOM 1214 C CA . VAL A 1 155 ? -4.481 1.361 20.194 1.00 85.56 155 VAL A CA 1
ATOM 1215 C C . VAL A 1 155 ? -5.932 1.359 20.684 1.00 85.56 155 VAL A C 1
ATOM 1217 O O . VAL A 1 155 ? -6.186 0.962 21.822 1.00 85.56 155 VAL A O 1
ATOM 1220 N N . GLN A 1 156 ? -6.897 1.739 19.839 1.00 83.00 156 GLN A N 1
ATOM 1221 C CA . GLN A 1 156 ? -8.316 1.722 20.209 1.00 83.00 156 GLN A CA 1
ATOM 1222 C C . GLN A 1 156 ? -8.853 0.308 20.493 1.00 83.00 156 GLN A C 1
ATOM 1224 O O . GLN A 1 156 ? -9.812 0.142 21.246 1.00 83.00 156 GLN A O 1
ATOM 1229 N N . PHE A 1 157 ? -8.177 -0.736 20.004 1.00 85.12 157 PHE A N 1
ATOM 1230 C CA . PHE A 1 157 ? -8.511 -2.131 20.291 1.00 85.12 157 PHE A CA 1
ATOM 1231 C C . PHE A 1 157 ? -7.918 -2.603 21.627 1.00 85.12 157 PHE A C 1
ATOM 1233 O O . PHE A 1 157 ? -7.109 -3.528 21.697 1.00 85.12 157 PHE A O 1
ATOM 1240 N N . VAL A 1 158 ? -8.373 -1.986 22.720 1.00 72.81 158 VAL A N 1
ATOM 1241 C CA . VAL A 1 158 ? -7.875 -2.187 24.098 1.00 72.81 158 VAL A CA 1
ATOM 1242 C C . VAL A 1 158 ? -7.967 -3.629 24.622 1.00 72.81 158 VAL A C 1
ATOM 1244 O O . VAL A 1 158 ? -7.243 -3.995 25.544 1.00 72.81 158 VAL A O 1
ATOM 1247 N N . ASN A 1 159 ? -8.833 -4.460 24.034 1.00 73.94 159 ASN A N 1
ATOM 1248 C CA . ASN A 1 159 ? -9.048 -5.857 24.433 1.00 73.94 159 ASN A CA 1
ATOM 1249 C C . ASN A 1 159 ? -8.309 -6.872 23.542 1.00 73.94 159 ASN A C 1
ATOM 1251 O O . ASN A 1 159 ? -8.510 -8.082 23.689 1.00 73.94 159 ASN A O 1
ATOM 1255 N N . ALA A 1 160 ? -7.477 -6.413 22.601 1.00 72.00 160 ALA A N 1
ATOM 1256 C CA . ALA A 1 160 ? -6.702 -7.308 21.756 1.00 72.00 160 ALA A CA 1
ATOM 1257 C C . ALA A 1 160 ? -5.674 -8.084 22.597 1.00 72.00 160 ALA A C 1
ATOM 1259 O O . ALA A 1 160 ? -4.947 -7.521 23.418 1.00 72.00 160 ALA A O 1
ATOM 1260 N N . LYS A 1 161 ? -5.593 -9.404 22.389 1.00 72.69 161 LYS A N 1
ATOM 1261 C CA . LYS A 1 161 ? -4.556 -10.223 23.026 1.00 72.69 161 LYS A CA 1
ATOM 1262 C C . LYS A 1 161 ? -3.190 -9.767 22.522 1.00 72.69 161 LYS A C 1
ATOM 1264 O O . LYS A 1 161 ? -2.885 -9.945 21.345 1.00 72.69 161 LYS A O 1
ATOM 1269 N N . GLN A 1 162 ? -2.362 -9.243 23.420 1.00 70.62 162 GLN A N 1
ATOM 1270 C CA . GLN A 1 162 ? -0.965 -8.978 23.105 1.00 70.62 162 GLN A CA 1
ATOM 1271 C C . GLN A 1 162 ? -0.252 -10.310 22.878 1.00 70.62 162 GLN A C 1
ATOM 1273 O O . GLN A 1 162 ? -0.195 -11.164 23.766 1.00 70.62 162 GLN A O 1
ATOM 1278 N N . GLN A 1 163 ? 0.250 -10.501 21.663 1.00 71.38 163 GLN A N 1
ATOM 1279 C CA . GLN A 1 163 ? 1.219 -11.551 21.393 1.00 71.38 163 GLN A CA 1
ATOM 1280 C C . GLN A 1 163 ? 2.615 -11.041 21.765 1.00 71.38 163 GLN A C 1
ATOM 1282 O O . GLN A 1 163 ? 2.853 -9.834 21.681 1.00 71.38 163 GLN A O 1
ATOM 1287 N N . PRO A 1 164 ? 3.529 -11.924 22.200 1.00 74.12 164 PRO A N 1
ATOM 1288 C CA . PRO A 1 164 ? 4.916 -11.534 22.408 1.00 74.12 164 PRO A CA 1
ATOM 1289 C C . PRO A 1 164 ? 5.487 -10.934 21.120 1.00 74.12 164 PRO A C 1
ATOM 1291 O O . PRO A 1 164 ? 5.183 -11.416 20.026 1.00 74.12 164 PRO A O 1
ATOM 1294 N N . GLU A 1 165 ? 6.308 -9.891 21.256 1.00 71.19 165 GLU A N 1
ATOM 1295 C CA . GLU A 1 165 ? 7.045 -9.336 20.123 1.00 71.19 165 GLU A CA 1
ATOM 1296 C C . GLU A 1 165 ? 7.883 -10.448 19.486 1.00 71.19 165 GLU A C 1
ATOM 1298 O O . GLU A 1 165 ? 8.752 -11.046 20.122 1.00 71.19 165 GLU A O 1
ATOM 1303 N N . ALA A 1 166 ? 7.568 -10.759 18.232 1.00 75.75 166 ALA A N 1
ATOM 1304 C CA . ALA A 1 166 ? 8.365 -11.654 17.419 1.00 75.75 166 ALA A CA 1
ATOM 1305 C C . ALA A 1 166 ? 9.422 -10.836 16.672 1.00 75.75 166 ALA A C 1
ATOM 1307 O O . ALA A 1 166 ? 9.149 -9.727 16.206 1.00 75.75 166 ALA A O 1
ATOM 1308 N N . GLU A 1 167 ? 10.617 -11.404 16.512 1.00 84.88 167 GLU A N 1
ATOM 1309 C CA . GLU A 1 167 ? 11.630 -10.850 15.615 1.00 84.88 167 GLU A CA 1
ATOM 1310 C C . GLU A 1 167 ? 11.189 -11.055 14.163 1.00 84.88 167 GLU A C 1
ATOM 1312 O O . GLU A 1 167 ? 11.485 -12.057 13.507 1.00 84.88 167 GLU A O 1
ATOM 1317 N N . TRP A 1 168 ? 10.418 -10.098 13.660 1.00 90.19 168 TRP A N 1
ATOM 1318 C CA . TRP A 1 168 ? 9.969 -10.106 12.283 1.00 90.19 168 TRP A CA 1
ATOM 1319 C C . TRP A 1 168 ? 11.115 -9.745 11.343 1.00 90.19 168 TRP A C 1
ATOM 1321 O O . TRP A 1 168 ? 11.746 -8.699 11.481 1.00 90.19 168 TRP A O 1
ATOM 1331 N N . LYS A 1 169 ? 11.349 -10.574 10.320 1.00 93.50 169 LYS A N 1
ATOM 1332 C CA . LYS A 1 169 ? 12.404 -10.323 9.323 1.00 93.50 169 LYS A CA 1
ATOM 1333 C C . LYS A 1 169 ? 12.239 -8.984 8.604 1.00 93.50 169 LYS A C 1
ATOM 1335 O O . LYS A 1 169 ? 13.238 -8.345 8.295 1.00 93.50 169 LYS A O 1
ATOM 1340 N N . PHE A 1 170 ? 10.999 -8.539 8.400 1.00 94.00 170 PHE A N 1
ATOM 1341 C CA . PHE A 1 170 ? 10.719 -7.257 7.761 1.00 94.00 170 PHE A CA 1
ATOM 1342 C C . PHE A 1 170 ? 11.187 -6.047 8.585 1.00 94.00 170 PHE A C 1
ATOM 1344 O O . PHE A 1 170 ? 11.332 -4.969 8.029 1.00 94.00 170 PHE A O 1
ATOM 1351 N N . ALA A 1 171 ? 11.509 -6.199 9.876 1.00 93.31 171 ALA A N 1
ATOM 1352 C CA . ALA A 1 171 ? 12.106 -5.116 10.661 1.00 93.31 171 ALA A CA 1
ATOM 1353 C C . ALA A 1 171 ? 13.501 -4.702 10.146 1.00 93.31 171 ALA A C 1
ATOM 1355 O O . ALA A 1 171 ? 13.954 -3.596 10.421 1.00 93.31 171 ALA A O 1
ATOM 1356 N N . GLN A 1 172 ? 14.166 -5.556 9.359 1.00 94.56 172 GLN A N 1
ATOM 1357 C CA . GLN A 1 172 ? 15.492 -5.287 8.792 1.00 94.56 172 GLN A CA 1
ATOM 1358 C C . GLN A 1 172 ? 15.505 -4.124 7.789 1.00 94.56 172 GLN A C 1
ATOM 1360 O O . GLN A 1 172 ? 16.573 -3.579 7.528 1.00 94.56 172 GLN A O 1
ATOM 1365 N N . VAL A 1 173 ? 14.351 -3.737 7.226 1.00 95.94 173 VAL A N 1
ATOM 1366 C CA . VAL A 1 173 ? 14.273 -2.612 6.279 1.00 95.94 173 VAL A CA 1
ATOM 1367 C C . VAL A 1 173 ? 13.949 -1.265 6.937 1.00 95.94 173 VAL A C 1
ATOM 1369 O O . VAL A 1 173 ? 13.819 -0.269 6.232 1.00 95.94 173 VAL A O 1
ATOM 1372 N N . ALA A 1 174 ? 13.852 -1.201 8.271 1.00 95.69 174 ALA A N 1
ATOM 1373 C CA . ALA A 1 174 ? 13.435 0.003 9.000 1.00 95.69 174 ALA A CA 1
ATOM 1374 C C . ALA A 1 174 ? 14.283 1.242 8.682 1.00 95.69 174 ALA A C 1
ATOM 1376 O O . ALA A 1 174 ? 13.732 2.304 8.394 1.00 95.69 174 ALA A O 1
ATOM 1377 N N . ASP A 1 175 ? 15.608 1.091 8.664 1.00 96.75 175 ASP A N 1
ATOM 1378 C CA . ASP A 1 175 ? 16.514 2.202 8.367 1.00 96.75 175 ASP A CA 1
ATOM 1379 C C . ASP A 1 175 ? 16.318 2.714 6.934 1.00 96.75 175 ASP A C 1
ATOM 1381 O O . ASP A 1 175 ? 16.317 3.920 6.712 1.00 96.75 175 ASP A O 1
ATOM 1385 N N . PHE A 1 176 ? 16.051 1.824 5.970 1.00 96.75 176 PHE A N 1
ATOM 1386 C CA . PHE A 1 176 ? 15.781 2.209 4.580 1.00 96.75 176 PHE A CA 1
ATOM 1387 C C . PHE A 1 176 ? 14.414 2.880 4.397 1.00 96.75 176 PHE A C 1
ATOM 1389 O O . PHE A 1 176 ? 14.265 3.710 3.504 1.00 96.75 176 PHE A O 1
ATOM 1396 N N . LEU A 1 177 ? 13.412 2.548 5.220 1.00 96.50 177 LEU A N 1
ATOM 1397 C CA . LEU A 1 177 ? 12.118 3.243 5.203 1.00 96.50 177 LEU A CA 1
ATOM 1398 C C . LEU A 1 177 ? 12.270 4.686 5.686 1.00 96.50 177 LEU A C 1
ATOM 1400 O O . LEU A 1 177 ? 11.679 5.594 5.102 1.00 96.50 177 LEU A O 1
ATOM 1404 N N . LYS A 1 178 ? 13.084 4.896 6.723 1.00 96.62 178 LYS A N 1
ATOM 1405 C CA . LYS A 1 178 ? 13.295 6.202 7.352 1.00 96.62 178 LYS A CA 1
ATOM 1406 C C . LYS A 1 178 ? 14.273 7.086 6.577 1.00 96.62 178 LYS A C 1
ATOM 1408 O O . LYS A 1 178 ? 13.999 8.261 6.325 1.00 96.62 178 LYS A O 1
ATOM 1413 N N . GLU A 1 179 ? 15.407 6.515 6.187 1.00 96.50 179 GLU A N 1
ATOM 1414 C CA . GLU A 1 179 ? 16.521 7.167 5.497 1.00 96.50 179 GLU A CA 1
ATOM 1415 C C . GLU A 1 179 ? 16.913 6.336 4.261 1.00 96.50 179 GLU A C 1
ATOM 1417 O O . GLU A 1 179 ? 17.876 5.566 4.284 1.00 96.50 179 GLU A O 1
ATOM 1422 N N . PRO A 1 180 ? 16.145 6.447 3.162 1.00 96.69 180 PRO A N 1
ATOM 1423 C CA . PRO A 1 180 ? 16.325 5.590 2.001 1.00 96.69 180 PRO A CA 1
ATOM 1424 C C . PRO A 1 180 ? 17.632 5.878 1.260 1.00 96.69 180 PRO A C 1
ATOM 1426 O O . PRO A 1 180 ? 18.025 7.029 1.062 1.00 96.69 180 PRO A O 1
ATOM 1429 N N . THR A 1 181 ? 18.271 4.820 0.764 1.00 96.69 181 THR A N 1
ATOM 1430 C CA . THR A 1 181 ? 19.381 4.947 -0.186 1.00 96.69 181 THR A CA 1
ATOM 1431 C C . THR A 1 181 ? 18.857 5.110 -1.619 1.00 96.69 181 THR A C 1
ATOM 1433 O O . THR A 1 181 ? 17.754 4.643 -1.934 1.00 96.69 181 THR A O 1
ATOM 1436 N N . PRO A 1 182 ? 19.635 5.714 -2.537 1.00 95.38 182 PRO A N 1
ATOM 1437 C CA . PRO A 1 182 ? 19.250 5.817 -3.946 1.00 95.38 182 PRO A CA 1
ATOM 1438 C C . PRO A 1 182 ? 18.947 4.461 -4.602 1.00 95.38 182 PRO A C 1
ATOM 1440 O O . PRO A 1 182 ? 18.038 4.352 -5.425 1.00 95.38 182 PRO A O 1
ATOM 1443 N N . GLU A 1 183 ? 19.679 3.407 -4.233 1.00 91.88 183 GLU A N 1
ATOM 1444 C CA . GLU A 1 183 ? 19.467 2.050 -4.743 1.00 91.88 183 GLU A CA 1
ATOM 1445 C C . GLU A 1 183 ? 18.126 1.473 -4.284 1.00 91.88 183 GLU A C 1
ATOM 1447 O O . GLU A 1 183 ? 17.413 0.860 -5.081 1.00 91.88 183 GLU A O 1
ATOM 1452 N N . TYR A 1 184 ? 17.762 1.708 -3.022 1.00 94.50 184 TYR A N 1
ATOM 1453 C CA . TYR A 1 184 ? 16.491 1.272 -2.454 1.00 94.50 184 TYR A CA 1
ATOM 1454 C C . TYR A 1 184 ? 15.306 1.987 -3.122 1.00 94.50 184 TYR A C 1
ATOM 1456 O O . TYR A 1 184 ? 14.354 1.339 -3.558 1.00 94.50 184 TYR A O 1
ATOM 1464 N N . LEU A 1 185 ? 15.404 3.307 -3.322 1.00 94.50 185 LEU A N 1
ATOM 1465 C CA . LEU A 1 185 ? 14.393 4.079 -4.057 1.00 94.50 185 LEU A CA 1
ATOM 1466 C C . LEU A 1 185 ? 14.231 3.587 -5.494 1.00 94.50 185 LEU A C 1
ATOM 1468 O O . LEU A 1 185 ? 13.109 3.470 -5.982 1.00 94.50 185 LEU A O 1
ATOM 1472 N N . LYS A 1 186 ? 15.337 3.259 -6.169 1.00 90.56 186 LYS A N 1
ATOM 1473 C CA . LYS A 1 186 ? 15.300 2.694 -7.521 1.00 90.56 186 LYS A CA 1
ATOM 1474 C C . LYS A 1 186 ? 14.595 1.339 -7.553 1.00 90.56 186 LYS A C 1
ATOM 1476 O O . LYS A 1 186 ? 13.877 1.059 -8.509 1.00 90.56 186 LYS A O 1
ATOM 1481 N N . GLN A 1 187 ? 14.789 0.503 -6.535 1.00 88.94 187 GLN A N 1
ATOM 1482 C CA . GLN A 1 187 ? 14.097 -0.779 -6.440 1.00 88.94 187 GLN A CA 1
ATOM 1483 C C . GLN A 1 187 ? 12.583 -0.590 -6.286 1.00 88.94 187 GLN A C 1
ATOM 1485 O O . GLN A 1 187 ? 11.824 -1.205 -7.033 1.00 88.94 187 GLN A O 1
ATOM 1490 N N . LEU A 1 188 ? 12.146 0.308 -5.397 1.00 90.06 188 LEU A N 1
ATOM 1491 C CA . LEU A 1 188 ? 10.722 0.618 -5.225 1.00 90.06 188 LEU A CA 1
ATOM 1492 C C . LEU A 1 188 ? 10.109 1.312 -6.451 1.00 90.06 188 LEU A C 1
ATOM 1494 O O . LEU A 1 188 ? 8.942 1.107 -6.7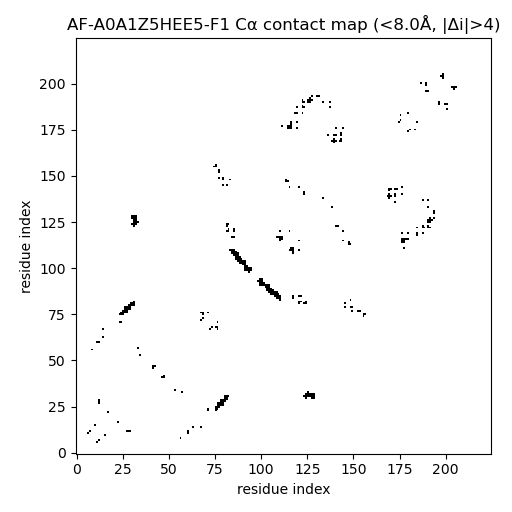60 1.00 90.06 188 LEU A O 1
ATOM 1498 N N . GLU A 1 189 ? 10.887 2.093 -7.200 1.00 87.81 189 GLU A N 1
ATOM 1499 C CA . GLU A 1 189 ? 10.411 2.729 -8.433 1.00 87.81 189 GLU A CA 1
ATOM 1500 C C . GLU A 1 189 ? 10.013 1.695 -9.496 1.00 87.81 189 GLU A C 1
ATOM 1502 O O . GLU A 1 189 ? 9.054 1.892 -10.242 1.00 87.81 189 GLU A O 1
ATOM 1507 N N . VAL A 1 190 ? 10.735 0.573 -9.564 1.00 83.81 190 VAL A N 1
ATOM 1508 C CA . VAL A 1 190 ? 10.399 -0.532 -10.473 1.00 83.81 190 VAL A CA 1
ATOM 1509 C C . VAL A 1 190 ? 9.166 -1.296 -9.986 1.00 83.81 190 VAL A C 1
ATOM 1511 O O . VAL A 1 190 ? 8.437 -1.854 -10.809 1.00 83.81 190 VAL A O 1
ATOM 1514 N N . ALA A 1 191 ? 8.886 -1.269 -8.681 1.00 81.31 191 ALA A N 1
ATOM 1515 C CA . ALA A 1 191 ? 7.804 -2.025 -8.063 1.00 81.31 191 ALA A CA 1
ATOM 1516 C C . ALA A 1 191 ? 6.410 -1.666 -8.597 1.00 81.31 191 ALA A C 1
ATOM 1518 O O . ALA A 1 191 ? 5.540 -2.527 -8.648 1.00 81.31 191 ALA A O 1
ATOM 1519 N N . LYS A 1 192 ? 6.211 -0.440 -9.099 1.00 78.50 192 LYS A N 1
ATOM 1520 C CA . LYS A 1 192 ? 4.953 -0.026 -9.750 1.00 78.50 192 LYS A CA 1
ATOM 1521 C C . LYS A 1 192 ? 4.659 -0.741 -11.082 1.00 78.50 192 LYS A C 1
ATOM 1523 O O . LYS A 1 192 ? 3.558 -0.636 -11.616 1.00 78.50 192 LYS A O 1
ATOM 1528 N N . SER A 1 193 ? 5.653 -1.404 -11.682 1.00 73.69 193 SER A N 1
ATOM 1529 C CA . SER A 1 193 ? 5.545 -2.000 -13.022 1.00 73.69 193 SER A CA 1
ATOM 1530 C C . SER A 1 193 ? 5.110 -3.460 -12.952 1.00 73.69 193 SER A C 1
ATOM 1532 O O . SER A 1 193 ? 5.818 -4.274 -12.386 1.00 73.69 193 SER A O 1
ATOM 1534 N N . ILE A 1 194 ? 4.013 -3.838 -13.608 1.00 66.81 194 ILE A N 1
ATOM 1535 C CA . ILE A 1 194 ? 3.474 -5.215 -13.539 1.00 66.81 194 ILE A CA 1
ATOM 1536 C C . ILE A 1 194 ? 4.326 -6.223 -14.341 1.00 66.81 194 ILE A C 1
ATOM 1538 O O . ILE A 1 194 ? 4.444 -7.389 -13.977 1.00 66.81 194 ILE A O 1
ATOM 1542 N N . PHE A 1 195 ? 4.957 -5.790 -15.439 1.00 65.81 195 PHE A N 1
ATOM 1543 C CA . PHE A 1 195 ? 5.719 -6.665 -16.338 1.00 65.81 195 PHE A CA 1
ATOM 1544 C C . PHE A 1 195 ? 7.191 -6.268 -16.426 1.00 65.81 195 PHE A C 1
ATOM 1546 O O . PHE A 1 195 ? 7.543 -5.092 -16.392 1.00 65.81 195 PHE A O 1
ATOM 1553 N N . GLY A 1 196 ? 8.066 -7.263 -16.602 1.00 65.00 196 GLY A N 1
ATOM 1554 C CA . GLY A 1 196 ? 9.476 -7.028 -16.921 1.00 65.00 196 GLY A CA 1
ATOM 1555 C C . GLY A 1 196 ? 10.317 -6.450 -15.778 1.00 65.00 196 GLY A C 1
ATOM 1556 O O . GLY A 1 196 ? 11.448 -6.043 -16.031 1.00 65.00 196 GLY A O 1
ATOM 1557 N N . LYS A 1 197 ? 9.824 -6.455 -14.529 1.00 72.38 197 LYS A N 1
ATOM 1558 C CA . LYS A 1 197 ? 10.535 -5.933 -13.345 1.00 72.38 197 LYS A CA 1
ATOM 1559 C C . LYS A 1 197 ? 11.988 -6.393 -13.264 1.00 72.38 197 LYS A C 1
ATOM 1561 O O . LYS A 1 197 ? 12.894 -5.574 -13.149 1.00 72.38 197 LYS A O 1
ATOM 1566 N N . ALA A 1 198 ? 12.225 -7.699 -13.407 1.00 70.88 198 ALA A N 1
ATOM 1567 C CA . ALA A 1 198 ? 13.572 -8.267 -13.358 1.00 70.88 198 ALA A CA 1
ATOM 1568 C C . ALA A 1 198 ? 14.504 -7.672 -14.430 1.00 70.88 198 ALA A C 1
ATOM 1570 O O . ALA A 1 198 ? 15.666 -7.406 -14.144 1.00 70.88 198 ALA A O 1
ATOM 1571 N N . LEU A 1 199 ? 13.993 -7.399 -15.636 1.00 71.06 199 LEU A N 1
ATOM 1572 C CA . LEU A 1 199 ? 14.754 -6.783 -16.730 1.00 71.06 199 LEU A CA 1
ATOM 1573 C C . LEU A 1 199 ? 15.045 -5.294 -16.483 1.00 71.06 199 LEU A C 1
ATOM 1575 O O . LEU A 1 199 ? 16.048 -4.782 -16.978 1.00 71.06 199 LEU A O 1
ATOM 1579 N N . LEU A 1 200 ? 14.186 -4.607 -15.723 1.00 72.44 200 LEU A N 1
ATOM 1580 C CA . LEU A 1 200 ? 14.368 -3.207 -15.324 1.00 72.44 200 LEU A CA 1
ATOM 1581 C C . LEU A 1 200 ? 15.375 -3.064 -14.174 1.00 72.44 200 LEU A C 1
ATOM 1583 O O . LEU A 1 200 ? 16.211 -2.160 -14.197 1.00 72.44 200 LEU A O 1
ATOM 1587 N N . VAL A 1 201 ? 15.336 -3.972 -13.193 1.00 71.06 201 VAL A N 1
ATOM 1588 C CA . VAL A 1 201 ? 16.299 -3.999 -12.076 1.00 71.06 201 VAL A CA 1
ATOM 1589 C C . VAL A 1 201 ? 17.673 -4.482 -12.545 1.00 71.06 201 VAL A C 1
ATOM 1591 O O . VAL A 1 201 ? 18.696 -3.917 -12.155 1.00 71.06 201 VAL A O 1
ATOM 1594 N N . PHE A 1 202 ? 17.708 -5.493 -13.416 1.00 78.44 202 PHE A N 1
ATOM 1595 C CA . PHE A 1 202 ? 18.929 -6.147 -13.879 1.00 78.44 202 PHE A CA 1
ATOM 1596 C C . PHE A 1 202 ? 19.061 -6.064 -15.409 1.00 78.44 202 PHE A C 1
ATOM 1598 O O . PHE A 1 202 ? 18.736 -7.023 -16.113 1.00 78.44 202 PHE A O 1
ATOM 1605 N N . PRO A 1 203 ? 19.614 -4.960 -15.953 1.00 77.38 203 PRO A N 1
ATOM 1606 C CA . PRO A 1 203 ? 19.704 -4.747 -17.400 1.00 77.38 203 PRO A CA 1
ATOM 1607 C C . PRO A 1 203 ? 20.478 -5.839 -18.149 1.00 77.38 203 PRO A C 1
ATOM 1609 O O . PRO A 1 203 ? 20.243 -6.074 -19.329 1.00 77.38 203 PRO A O 1
ATOM 1612 N N . TRP A 1 204 ? 21.391 -6.539 -17.473 1.00 79.62 204 TRP A N 1
ATOM 1613 C CA . TRP A 1 204 ? 22.176 -7.624 -18.063 1.00 79.62 204 TRP A CA 1
ATOM 1614 C C . TRP A 1 204 ? 21.325 -8.837 -18.472 1.00 79.62 204 TRP A C 1
ATOM 1616 O O . TRP A 1 204 ? 21.722 -9.578 -19.370 1.00 79.62 204 TRP A O 1
ATOM 1626 N N . LEU A 1 205 ? 20.133 -9.011 -17.889 1.00 83.62 205 LEU A N 1
ATOM 1627 C CA . LEU A 1 205 ? 19.183 -10.055 -18.284 1.00 83.62 205 LEU A CA 1
ATOM 1628 C C . LEU A 1 205 ? 18.619 -9.845 -19.704 1.00 83.62 205 LEU A C 1
ATOM 1630 O O . LEU A 1 205 ? 18.083 -10.787 -20.286 1.00 83.62 205 LEU A O 1
ATOM 1634 N N . TRP A 1 206 ? 18.797 -8.664 -20.310 1.00 84.94 206 TRP A N 1
ATOM 1635 C CA . TRP A 1 206 ? 18.485 -8.450 -21.728 1.00 84.94 206 TRP A CA 1
ATOM 1636 C C . TRP A 1 206 ? 19.416 -9.209 -22.672 1.00 84.94 206 TRP A C 1
ATOM 1638 O O . TRP A 1 206 ? 18.986 -9.608 -23.752 1.00 84.94 206 TRP A O 1
ATOM 1648 N N . ALA A 1 207 ? 20.673 -9.442 -22.284 1.00 87.38 207 ALA A N 1
ATOM 1649 C CA . ALA A 1 207 ? 21.660 -10.091 -23.144 1.00 87.38 207 ALA A CA 1
ATOM 1650 C C . ALA A 1 207 ? 21.215 -11.479 -23.658 1.00 87.38 207 ALA A C 1
ATOM 1652 O O . ALA A 1 207 ? 21.246 -11.682 -24.874 1.00 87.38 207 ALA A O 1
ATOM 1653 N N . PRO A 1 208 ? 20.749 -12.426 -22.812 1.00 86.81 208 PRO A N 1
ATOM 1654 C CA . PRO A 1 208 ? 20.254 -13.713 -23.302 1.00 86.81 208 PRO A CA 1
ATOM 1655 C C . PRO A 1 208 ? 18.984 -13.582 -24.154 1.00 86.81 208 PRO A C 1
ATOM 1657 O O . PRO A 1 208 ? 18.845 -14.311 -25.131 1.00 86.81 208 PRO A O 1
ATOM 1660 N N . ILE A 1 209 ? 18.082 -12.643 -23.842 1.00 86.31 209 ILE A N 1
ATOM 1661 C CA . ILE A 1 209 ? 16.854 -12.419 -24.627 1.00 86.31 209 ILE A CA 1
ATOM 1662 C C . ILE A 1 209 ? 17.198 -11.926 -26.034 1.00 86.31 209 ILE A C 1
ATOM 1664 O O . ILE A 1 209 ? 16.691 -12.466 -27.016 1.00 86.31 209 ILE A O 1
ATOM 1668 N N . ILE A 1 210 ? 18.092 -10.940 -26.141 1.00 90.06 210 ILE A N 1
ATOM 1669 C CA . ILE A 1 210 ? 18.561 -10.405 -27.424 1.00 90.06 210 ILE A CA 1
ATOM 1670 C C . ILE A 1 210 ? 19.279 -11.496 -28.220 1.00 90.06 210 ILE A C 1
ATOM 1672 O O . ILE A 1 210 ? 19.049 -11.618 -29.420 1.00 90.06 210 ILE A O 1
ATOM 1676 N N . LEU A 1 211 ? 20.104 -12.318 -27.564 1.00 92.44 211 LEU A N 1
ATOM 1677 C CA . LEU A 1 211 ? 20.789 -13.436 -28.210 1.00 92.44 211 LEU A CA 1
ATOM 1678 C C . LEU A 1 211 ? 19.788 -14.441 -28.798 1.00 92.44 211 LEU A C 1
ATOM 1680 O O . LEU A 1 211 ? 19.904 -14.809 -29.963 1.00 92.44 211 LEU A O 1
ATOM 1684 N N . VAL A 1 212 ? 18.784 -14.855 -28.020 1.00 92.31 212 VAL A N 1
ATOM 1685 C CA . VAL A 1 212 ? 17.737 -15.774 -28.492 1.00 92.31 212 VAL A CA 1
ATOM 1686 C C . VAL A 1 212 ? 16.937 -15.147 -29.631 1.00 92.31 212 VAL A C 1
ATOM 1688 O O . VAL A 1 212 ? 16.725 -15.804 -30.646 1.00 92.31 212 VAL A O 1
ATOM 1691 N N . ALA A 1 213 ? 16.543 -13.877 -29.517 1.00 90.19 213 ALA A N 1
ATOM 1692 C CA . ALA A 1 213 ? 15.820 -13.171 -30.572 1.00 90.19 213 ALA A CA 1
ATOM 1693 C C . ALA A 1 213 ? 16.645 -13.068 -31.865 1.00 90.19 213 ALA A C 1
ATOM 1695 O O . ALA A 1 213 ? 16.117 -13.319 -32.945 1.00 90.19 213 ALA A O 1
ATOM 1696 N N . ALA A 1 214 ? 17.942 -12.766 -31.763 1.00 90.38 214 ALA A N 1
ATOM 1697 C CA . ALA A 1 214 ? 18.854 -12.723 -32.901 1.00 90.38 214 ALA A CA 1
ATOM 1698 C C . ALA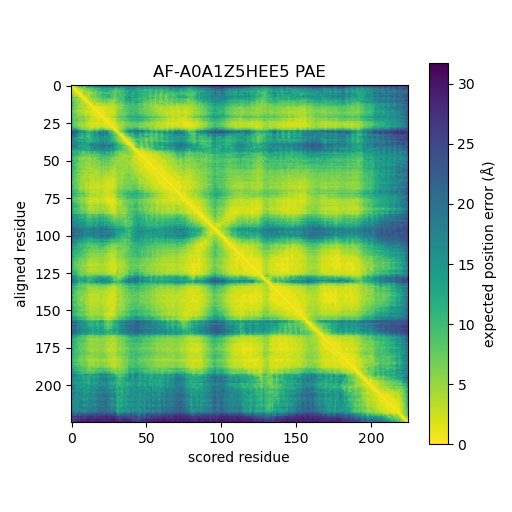 A 1 214 ? 19.012 -14.099 -33.560 1.00 90.38 214 ALA A C 1
ATOM 1700 O O . ALA A 1 214 ? 19.006 -14.191 -34.784 1.00 90.38 214 ALA A O 1
ATOM 1701 N N . VAL A 1 215 ? 19.099 -15.171 -32.766 1.00 92.50 215 VAL A N 1
ATOM 1702 C CA . VAL A 1 215 ? 19.136 -16.552 -33.268 1.00 92.50 215 VAL A CA 1
ATOM 1703 C C . VAL A 1 215 ? 17.832 -16.903 -33.984 1.00 92.50 215 VAL A C 1
ATOM 1705 O O . VAL A 1 215 ? 17.874 -17.405 -35.103 1.00 92.50 215 VAL A O 1
ATOM 1708 N N . VAL A 1 216 ? 16.675 -16.604 -33.387 1.00 91.25 216 VAL A N 1
ATOM 1709 C CA . VAL A 1 216 ? 15.367 -16.850 -34.012 1.00 91.25 216 VAL A CA 1
ATOM 1710 C C . VAL A 1 216 ? 15.246 -16.084 -35.324 1.00 91.25 216 VAL A C 1
ATOM 1712 O O . VAL A 1 216 ? 14.898 -16.696 -36.324 1.00 91.25 216 VAL A O 1
ATOM 1715 N N . LEU A 1 217 ? 15.591 -14.792 -35.339 1.00 89.81 217 LEU A N 1
ATOM 1716 C CA . LEU A 1 217 ? 15.592 -13.965 -36.549 1.00 89.81 217 LEU A CA 1
ATOM 1717 C C . LEU A 1 217 ? 16.546 -14.502 -37.614 1.00 89.81 217 LEU A C 1
ATOM 1719 O O . LEU A 1 217 ? 16.198 -14.507 -38.785 1.00 89.81 217 LEU A O 1
ATOM 1723 N N . PHE A 1 218 ? 17.730 -14.975 -37.223 1.00 89.56 218 PHE A N 1
ATOM 1724 C CA . PHE A 1 218 ? 18.688 -15.570 -38.150 1.00 89.56 218 PHE A CA 1
ATOM 1725 C C . PHE A 1 218 ? 18.137 -16.844 -38.807 1.00 89.56 218 PHE A C 1
ATOM 1727 O O . PHE A 1 218 ? 18.313 -17.034 -40.006 1.00 89.56 218 PHE A O 1
ATOM 1734 N N . TYR A 1 219 ? 17.448 -17.700 -38.045 1.00 87.69 219 TYR A N 1
ATOM 1735 C CA . TYR A 1 219 ? 16.877 -18.949 -38.562 1.00 87.69 219 TYR A CA 1
ATOM 1736 C C . TYR A 1 219 ? 15.517 -18.785 -39.255 1.00 87.69 219 TYR A C 1
ATOM 1738 O O . TYR A 1 219 ? 15.149 -19.644 -40.050 1.00 87.69 219 TYR A O 1
ATOM 1746 N N . SER A 1 220 ? 14.765 -17.720 -38.967 1.00 84.31 220 SER A N 1
ATOM 1747 C CA . SER A 1 220 ? 13.490 -17.411 -39.628 1.00 84.31 220 SER A CA 1
ATOM 1748 C C . SER A 1 220 ? 13.642 -16.511 -40.855 1.00 84.31 220 SER A C 1
ATOM 1750 O O . SER A 1 220 ? 12.665 -16.277 -41.568 1.00 84.31 220 SER A O 1
ATOM 1752 N N . TRP A 1 221 ? 14.854 -16.017 -41.119 1.00 82.81 221 TRP A N 1
ATOM 1753 C CA . TRP A 1 221 ? 15.165 -15.265 -42.324 1.00 82.81 221 TRP A CA 1
ATOM 1754 C C . TRP A 1 221 ? 15.223 -16.208 -43.529 1.00 82.81 221 TRP A C 1
ATOM 1756 O O . TRP A 1 221 ? 16.285 -16.716 -43.890 1.00 82.81 221 TRP A O 1
ATOM 1766 N N . GLU A 1 222 ? 14.088 -16.429 -44.192 1.00 72.06 222 GLU A N 1
ATOM 1767 C CA . GLU A 1 222 ? 14.128 -16.935 -45.562 1.00 72.06 222 GLU A CA 1
ATOM 1768 C C . GLU A 1 222 ? 14.640 -15.820 -46.486 1.00 72.06 222 GLU A C 1
ATOM 1770 O O . GLU A 1 222 ? 14.096 -14.709 -46.478 1.00 72.06 222 GLU A O 1
ATOM 1775 N N . PRO A 1 223 ? 15.707 -16.057 -47.269 1.00 69.62 223 PRO A N 1
ATOM 1776 C CA . PRO A 1 223 ? 16.135 -15.091 -48.262 1.00 69.62 223 PRO A CA 1
ATOM 1777 C C . PRO A 1 223 ? 15.022 -14.958 -49.303 1.00 69.62 223 PRO A C 1
ATOM 1779 O O . PRO A 1 223 ? 14.685 -15.922 -49.985 1.00 69.62 223 PRO A O 1
ATOM 1782 N N . ILE A 1 224 ? 14.456 -13.758 -49.424 1.00 52.53 224 ILE A N 1
ATOM 1783 C CA . ILE A 1 224 ? 13.602 -13.394 -50.555 1.00 52.53 224 ILE A CA 1
ATOM 1784 C C . ILE A 1 224 ? 14.500 -13.455 -51.800 1.00 52.53 224 ILE A C 1
ATOM 1786 O O . ILE A 1 224 ? 15.319 -12.558 -52.013 1.00 52.53 224 ILE A O 1
ATOM 1790 N N . ILE A 1 225 ? 14.403 -14.555 -52.550 1.00 45.34 225 ILE A N 1
ATOM 1791 C CA . ILE A 1 225 ? 14.964 -14.724 -53.898 1.00 45.34 225 ILE A CA 1
ATOM 1792 C C . ILE A 1 225 ? 13.875 -14.374 -54.906 1.00 45.34 225 ILE A C 1
ATOM 1794 O O . ILE A 1 225 ? 12.747 -14.893 -54.747 1.00 45.34 225 ILE A O 1
#

Solvent-accessible surface area (backbone atoms only — not comparable to full-atom values): 13551 Å² total; per-residue (Å²): 130,90,85,83,74,68,57,63,81,80,45,70,79,51,56,70,64,42,54,76,68,66,61,69,69,46,80,46,71,51,77,30,68,74,86,73,93,66,96,72,77,68,84,50,74,65,55,44,51,53,49,52,52,50,54,52,51,52,51,53,52,51,53,52,50,50,52,47,34,74,74,54,37,63,80,30,50,42,80,44,53,49,62,65,40,54,56,45,72,48,75,45,61,64,45,99,83,74,42,60,77,48,82,62,47,74,44,77,57,50,24,63,83,42,55,31,26,57,70,53,42,53,35,57,28,44,26,49,74,91,77,58,87,73,51,72,64,60,49,24,49,56,52,44,49,53,56,40,68,39,52,74,63,56,58,63,54,77,83,61,83,82,70,80,89,69,94,55,75,38,62,76,49,49,61,47,39,45,60,61,48,75,68,56,52,53,54,39,60,45,52,47,46,82,69,64,43,67,48,72,78,37,62,72,62,45,54,64,54,52,52,50,51,51,51,50,53,62,74,66,57,72,80,89,123

Foldseek 3Di:
DDDDDDCLLVCVQCLVVCVVVVDQAEETEDAADQDDDDPDQDPDPVSVVVVVSRVVSVVVVVVSVVVVCVVRNPLRYHYHALCAQAKDWAFADQDPVRHRPDPIDIGHGDLVQLLFDNLLSVLSNLADDPQADDDPLNVLSNVSSRCSRCVVVCVSVVVDDDDPDDPDPSVVCSCCRNPNDPLSSQLSNLNNPNPDSVCSNPVCVVVVVVVVVVVVCVVPDDPPD

Secondary structure (DSSP, 8-state):
-PPP--THHHHTT-HHHHHHTT---EEEEE-S-PPP--SS--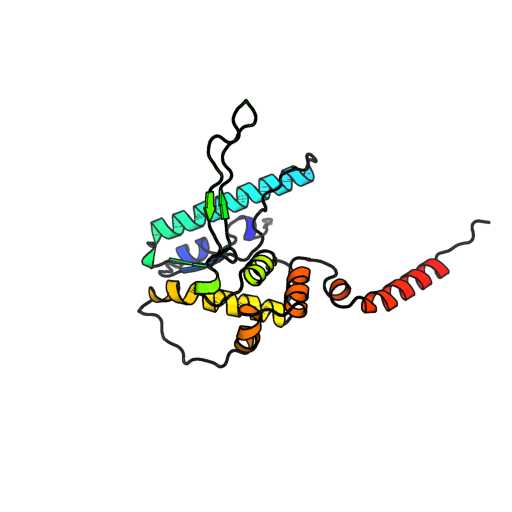-SHHHHHHHHHHHHHHHHHHHHHHHHHHHH-GGGEEEEETTTT--EEEPPPB-TTS-BSSPPEEEPP-GGGGT--HHHHHHHTT---SS----HHHHHHHHHHHHHHHTTGGGG-TT--PPPPP--GGGGGHHHHHS--HHHHHHHHHHT-SS-HHHHH-GGGHHHHHHHHHHHHHHH-----